Protein AF-0000000082825275 (afdb_homodimer)

Solvent-accessible surface area (backbone atoms only — not comparable to full-atom values): 12510 Å² total; per-residue (Å²): 136,72,47,43,43,53,40,44,79,82,44,32,29,31,47,52,83,59,33,26,32,51,23,33,21,67,32,70,39,69,42,42,32,84,85,67,48,76,40,80,40,50,53,70,39,35,36,34,30,33,81,86,64,33,34,45,80,49,56,78,87,56,52,80,50,41,32,36,38,42,81,48,66,53,68,52,54,55,51,29,48,47,51,36,48,50,49,40,49,48,48,48,46,49,47,49,49,49,47,49,46,47,49,48,47,51,50,50,51,51,48,46,55,56,57,51,56,69,75,99,137,71,47,42,45,54,41,43,79,83,46,32,29,30,47,52,84,60,34,27,30,50,24,32,20,67,31,71,40,69,42,43,31,84,86,67,47,77,40,82,39,50,52,69,39,33,38,34,30,32,81,85,63,32,33,46,80,50,58,76,88,57,52,79,47,42,32,36,38,44,81,48,68,54,67,51,54,54,52,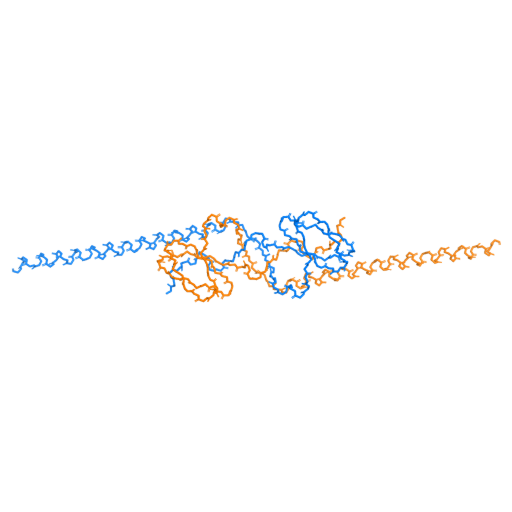29,48,49,51,34,50,50,49,40,50,48,47,49,46,49,49,48,49,48,47,48,45,47,50,46,47,49,51,50,52,49,48,47,54,56,56,51,56,69,72,100

Radius of gyration: 31.64 Å; Cα contacts (8 Å, |Δi|>4): 379; chains: 2; bounding box: 27×133×62 Å

InterPro domains:
  IPR013321 Arc-type ribbon-helix-helix [G3DSA:1.10.1220.10] (51-117)

Organism: NCBI:txid227866

Secondary structure (DSSP, 8-state):
--SEEESSTT-EEEEGGG-EEEEEESSSEEEE-TTS-EEEE-TT-EEEEETTS-EEEE-GGGGGGEEEEEE--THHHHHHHHHHHHHHHHHHHHHHHHHHHHHHHHHHHHHHHHHHHH--/--SEEESSTT-EEEEGGG-EEEEEESSSEEEE-TTS-EEEE-TT-EEEEETTS-EEEE-GGGGGGEEEEEE--THHHHHHHHHHHHHHHHHHHHHHHHHHHHHHHHHHHHHHHHHHHH--

Sequence (240 aa):
MGAAKRIDPTQSYVKKKNIISFAIATENTHIHLADGQSFPVLEGEIIATDQQGNQFVELEKNLDDYVPVVEKKKSFLYESMAQGYMEMGDINREISEAFNHAENEAESATKRLITGAYNDMGAAKRIDPTQSYVKKKNIISFAIATENTHIHLADGQSFPVLEGEIIATDQQGNQFVELEKNLDDYVPVVEKKKSFLYESMAQGYMEMGDINREISEAFNHAENEAESATKRLITGAYND

Foldseek 3Di:
DDPADQLDPPDDDDDLQPDKDKDFAQAWDWFAAPVRDIDIDHGGWMWIAGPVGHIDTDDPVCCVVDDDDDDDDPVSVVNSVVVRVVVVVVVVVVVVVVVVVVVVVVVVVVVCVVVVVVVD/DDPADQLDPPDDDDDLQPDKDKDFAQAWDWFAAPVRDIDIDGGGWMWIAGPVGHIDTDDPVCCVVDDDDDDDDPVSVVNSVVVRVVVVVVVVVVVVVVVVVVVVVVVVVVVCVVVVVVVD

Structure (mmCIF, N/CA/C/O backbone):
data_AF-0000000082825275-model_v1
#
loop_
_entity.id
_entity.type
_entity.pdbx_description
1 polymer 'Uncharacterized protein'
#
loop_
_atom_site.group_PDB
_atom_site.id
_atom_site.type_symbol
_atom_site.label_atom_id
_atom_site.label_alt_id
_atom_site.label_comp_id
_atom_site.label_asym_id
_atom_site.label_entity_id
_atom_site.label_seq_id
_atom_site.pdbx_PDB_ins_code
_atom_site.Cartn_x
_atom_site.Cartn_y
_atom_site.Cartn_z
_atom_site.occupancy
_atom_site.B_iso_or_equiv
_atom_site.auth_seq_id
_atom_site.auth_comp_id
_atom_site.auth_asym_id
_atom_site.auth_atom_id
_atom_site.pdbx_PDB_model_num
ATOM 1 N N . MET A 1 1 ? -10.07 -27.562 -4.793 1 34.03 1 MET A N 1
ATOM 2 C CA . MET A 1 1 ? -9.336 -26.562 -4.012 1 34.03 1 MET A CA 1
ATOM 3 C C . MET A 1 1 ? -8.062 -26.141 -4.734 1 34.03 1 MET A C 1
ATOM 5 O O . MET A 1 1 ? -7.34 -26.984 -5.281 1 34.03 1 MET A O 1
ATOM 9 N N . GLY A 1 2 ? -7.922 -24.75 -5.191 1 47.62 2 GLY A N 1
ATOM 10 C CA . GLY A 1 2 ? -7.465 -24.156 -6.438 1 47.62 2 GLY A CA 1
ATOM 11 C C . GLY A 1 2 ? -5.973 -24.328 -6.664 1 47.62 2 GLY A C 1
ATOM 12 O O . GLY A 1 2 ? -5.242 -24.719 -5.758 1 47.62 2 GLY A O 1
ATOM 13 N N . ALA A 1 3 ? -5.633 -24.328 -8.102 1 62.59 3 ALA A N 1
ATOM 14 C CA . ALA A 1 3 ? -4.449 -24.406 -8.945 1 62.59 3 ALA A CA 1
ATOM 15 C C . ALA A 1 3 ? -3.375 -23.438 -8.484 1 62.59 3 ALA A C 1
ATOM 17 O O . ALA A 1 3 ? -2.393 -23.203 -9.195 1 62.59 3 ALA A O 1
ATOM 18 N N . ALA A 1 4 ? -3.76 -22.781 -7.43 1 57.41 4 ALA A N 1
ATOM 19 C CA . ALA A 1 4 ? -2.705 -21.906 -6.934 1 57.41 4 ALA A CA 1
ATOM 20 C C . ALA A 1 4 ? -2.461 -22.125 -5.441 1 57.41 4 ALA A C 1
ATOM 22 O O . ALA A 1 4 ? -3.389 -22.453 -4.699 1 57.41 4 ALA A O 1
ATOM 23 N N . LYS A 1 5 ? -1.268 -22.5 -5.07 1 62.19 5 LYS A N 1
ATOM 24 C CA . LYS A 1 5 ? -0.916 -22.641 -3.66 1 62.19 5 LYS A CA 1
ATOM 25 C C . LYS A 1 5 ? -0.496 -21.312 -3.057 1 62.19 5 LYS A C 1
ATOM 27 O O . LYS A 1 5 ? 0.43 -20.656 -3.551 1 62.19 5 LYS A O 1
ATOM 32 N N . ARG A 1 6 ? -1.394 -20.875 -2.088 1 61.53 6 ARG A N 1
ATOM 33 C CA . ARG A 1 6 ? -1.069 -19.625 -1.398 1 61.53 6 ARG A CA 1
ATOM 34 C C . ARG A 1 6 ? 0.209 -19.781 -0.58 1 61.53 6 ARG A C 1
ATOM 36 O O . ARG A 1 6 ? 0.439 -20.812 0.043 1 61.53 6 ARG A O 1
ATOM 43 N N . ILE A 1 7 ? 1.271 -19 -0.751 1 59.59 7 ILE A N 1
ATOM 44 C CA . ILE A 1 7 ? 2.488 -19 0.053 1 59.59 7 ILE A CA 1
ATOM 45 C C . ILE A 1 7 ? 2.133 -18.781 1.524 1 59.59 7 ILE A C 1
ATOM 47 O O . ILE A 1 7 ? 2.527 -19.578 2.381 1 59.59 7 ILE A O 1
ATOM 51 N N . ASP A 1 8 ? 1.509 -17.812 1.914 1 62.72 8 ASP A N 1
ATOM 52 C CA . ASP A 1 8 ? 0.848 -17.422 3.158 1 62.72 8 ASP A CA 1
ATOM 53 C C . ASP A 1 8 ? -0.416 -16.609 2.881 1 62.72 8 ASP A C 1
ATOM 55 O O . ASP A 1 8 ? -0.341 -15.414 2.58 1 62.72 8 ASP A O 1
ATOM 59 N N . PRO A 1 9 ? -1.498 -17.391 2.787 1 63.22 9 PRO A N 1
ATOM 60 C CA . PRO A 1 9 ? -2.736 -16.734 2.365 1 63.22 9 PRO A CA 1
ATOM 61 C C . PRO A 1 9 ? -3.098 -15.547 3.248 1 63.22 9 PRO A C 1
ATOM 63 O O . PRO A 1 9 ? -3.912 -14.703 2.855 1 63.22 9 PRO A O 1
ATOM 66 N N . THR A 1 10 ? -2.49 -15.492 4.383 1 74.62 10 THR A N 1
ATOM 67 C CA . THR A 1 10 ? -2.898 -14.453 5.316 1 74.62 10 THR A CA 1
ATOM 68 C C . THR A 1 10 ? -1.929 -13.273 5.266 1 74.62 10 THR A C 1
ATOM 70 O O . THR A 1 10 ? -2.182 -12.227 5.871 1 74.62 10 THR A O 1
ATOM 73 N N . GLN A 1 11 ? -0.874 -13.57 4.504 1 86.81 11 GLN A N 1
ATOM 74 C CA . GLN A 1 11 ? 0.116 -12.5 4.484 1 86.81 11 GLN A CA 1
ATOM 75 C C . GLN A 1 11 ? -0.199 -11.484 3.393 1 86.81 11 GLN A C 1
ATOM 77 O O . GLN A 1 11 ? -0.37 -11.844 2.229 1 86.81 11 GLN A O 1
ATOM 82 N N . SER A 1 12 ? -0.298 -10.25 3.816 1 92.06 12 SER A N 1
ATOM 83 C CA . SER A 1 12 ? -0.523 -9.148 2.883 1 92.06 12 SER A CA 1
ATOM 84 C C . SER A 1 12 ? 0.789 -8.469 2.498 1 92.06 12 SER A C 1
ATOM 86 O O . SER A 1 12 ? 1.739 -8.453 3.283 1 92.06 12 SER A O 1
ATOM 88 N N . TYR A 1 13 ? 0.785 -7.926 1.277 1 92.62 13 TYR A N 1
ATOM 89 C CA . TYR A 1 13 ? 1.949 -7.223 0.751 1 92.62 13 TYR A CA 1
ATOM 90 C C . TYR A 1 13 ? 1.547 -5.891 0.131 1 92.62 13 TYR A C 1
ATOM 92 O O . TYR A 1 13 ? 0.405 -5.723 -0.304 1 92.62 13 TYR A O 1
ATOM 100 N N . VAL A 1 14 ? 2.482 -4.996 0.172 1 95.69 14 VAL A N 1
ATOM 101 C CA . VAL A 1 14 ? 2.303 -3.703 -0.479 1 95.69 14 VAL A CA 1
ATOM 102 C C . VAL A 1 14 ? 3.615 -3.264 -1.126 1 95.69 14 VAL A C 1
ATOM 104 O O . VAL A 1 14 ? 4.695 -3.607 -0.645 1 95.69 14 VAL A O 1
ATOM 107 N N . LYS A 1 15 ? 3.521 -2.605 -2.27 1 94.94 15 LYS A N 1
ATOM 108 C CA . LYS A 1 15 ? 4.723 -1.974 -2.805 1 94.94 15 LYS A CA 1
ATOM 109 C C . LYS A 1 15 ? 5.246 -0.897 -1.859 1 94.94 15 LYS A C 1
ATOM 111 O O . LYS A 1 15 ? 4.477 -0.069 -1.367 1 94.94 15 LYS A O 1
ATOM 116 N N . LYS A 1 16 ? 6.465 -0.888 -1.696 1 94.38 16 LYS A N 1
ATOM 117 C CA . LYS A 1 16 ? 7.113 0.046 -0.779 1 94.38 16 LYS A CA 1
ATOM 118 C C . LYS A 1 16 ? 6.75 1.489 -1.118 1 94.38 16 LYS A C 1
ATOM 120 O O . LYS A 1 16 ? 6.531 2.307 -0.221 1 94.38 16 LYS A O 1
ATOM 125 N N . LYS A 1 17 ? 6.672 1.78 -2.359 1 95.25 17 LYS A N 1
ATOM 126 C CA . LYS A 1 17 ? 6.445 3.15 -2.805 1 95.25 17 LYS A CA 1
ATOM 127 C C . LYS A 1 17 ? 5.059 3.641 -2.396 1 95.25 17 LYS A C 1
ATOM 129 O O . LYS A 1 17 ? 4.785 4.844 -2.422 1 95.25 17 LYS A O 1
ATOM 134 N N . ASN A 1 18 ? 4.152 2.715 -2.021 1 96.5 18 ASN A N 1
ATOM 135 C CA . ASN A 1 18 ? 2.779 3.074 -1.681 1 96.5 18 ASN A CA 1
ATOM 136 C C . ASN A 1 18 ? 2.619 3.32 -0.183 1 96.5 18 ASN A C 1
ATOM 138 O O . ASN A 1 18 ? 1.541 3.701 0.276 1 96.5 18 ASN A O 1
ATOM 142 N N . ILE A 1 19 ? 3.613 3.117 0.562 1 95.81 19 ILE A N 1
ATOM 143 C CA . ILE A 1 19 ? 3.561 3.293 2.01 1 95.81 19 ILE A CA 1
ATOM 144 C C . ILE A 1 19 ? 3.809 4.758 2.359 1 95.81 19 ILE A C 1
ATOM 146 O O . ILE A 1 19 ? 4.758 5.371 1.865 1 95.81 19 ILE A O 1
ATOM 150 N N . ILE A 1 20 ? 2.918 5.219 3.197 1 93.12 20 ILE A N 1
ATOM 151 C CA . ILE A 1 20 ? 3.049 6.625 3.557 1 93.12 20 ILE A CA 1
ATOM 152 C C . ILE A 1 20 ? 2.822 6.797 5.059 1 93.12 20 ILE A C 1
ATOM 154 O O . ILE A 1 20 ? 2.387 5.867 5.738 1 93.12 20 ILE A O 1
ATOM 158 N N . SER A 1 21 ? 3.217 7.93 5.594 1 91.81 21 SER A N 1
ATOM 159 C CA . SER A 1 21 ? 2.859 8.391 6.93 1 91.81 21 SER A CA 1
ATOM 160 C C . SER A 1 21 ? 2.094 9.711 6.871 1 91.81 21 SER A C 1
ATOM 162 O O . SER A 1 21 ? 2.135 10.414 5.859 1 91.81 21 SER A O 1
ATOM 164 N N . PHE A 1 22 ? 1.387 9.984 7.945 1 89.31 22 PHE A N 1
ATOM 165 C CA . PHE A 1 22 ? 0.604 11.211 7.98 1 89.31 22 PHE A CA 1
ATOM 166 C C . PHE A 1 22 ? 1.096 12.141 9.086 1 89.31 22 PHE A C 1
ATOM 168 O O . PHE A 1 22 ? 1.53 11.672 10.141 1 89.31 22 PHE A O 1
ATOM 175 N N . ALA A 1 23 ? 1.007 13.398 8.82 1 86.94 23 ALA A N 1
ATOM 176 C CA . ALA A 1 23 ? 1.198 14.469 9.797 1 86.94 23 ALA A CA 1
ATOM 177 C C . ALA A 1 23 ? 0.191 15.594 9.586 1 86.94 23 ALA A C 1
ATOM 179 O O . ALA A 1 23 ? -0.393 15.719 8.508 1 86.94 23 ALA A O 1
ATOM 180 N N . ILE A 1 24 ? 0.008 16.344 10.625 1 85.38 24 ILE A N 1
ATOM 181 C CA . ILE A 1 24 ? -0.84 17.516 10.523 1 85.38 24 ILE A CA 1
ATOM 182 C C . ILE A 1 24 ? 0.011 18.781 10.664 1 85.38 24 ILE A C 1
ATOM 184 O O . ILE A 1 24 ? 0.804 18.906 11.602 1 85.38 24 ILE A O 1
ATOM 188 N N . ALA A 1 25 ? -0.174 19.672 9.703 1 85.31 25 ALA A N 1
ATOM 189 C CA . ALA A 1 25 ? 0.554 20.922 9.805 1 85.31 25 ALA A CA 1
ATOM 190 C C . ALA A 1 25 ? 0.091 21.734 11.008 1 85.31 25 ALA A C 1
ATOM 192 O O . ALA A 1 25 ? -1.096 22.047 11.141 1 85.31 25 ALA A O 1
ATOM 193 N N . THR A 1 26 ? 0.981 22.109 11.891 1 83.69 26 THR A N 1
ATOM 194 C CA . THR A 1 26 ? 0.624 22.844 13.094 1 83.69 26 THR A CA 1
ATOM 195 C C . THR A 1 26 ? 0.733 24.344 12.859 1 83.69 26 THR A C 1
ATOM 197 O O . THR A 1 26 ? 0.294 25.141 13.695 1 83.69 26 THR A O 1
ATOM 200 N N . GLU A 1 27 ? 1.396 24.781 11.891 1 82.62 27 GLU A N 1
ATOM 201 C CA . GLU A 1 27 ? 1.492 26.156 11.398 1 82.62 27 GLU A CA 1
ATOM 202 C C . GLU A 1 27 ? 1.603 26.188 9.883 1 82.62 27 GLU A C 1
ATOM 204 O O . GLU A 1 27 ? 1.794 25.156 9.242 1 82.62 27 GLU A O 1
ATOM 209 N N . ASN A 1 28 ? 1.279 27.391 9.383 1 86 28 ASN A N 1
ATOM 210 C CA . ASN A 1 28 ? 1.549 27.531 7.957 1 86 28 ASN A CA 1
ATOM 211 C C . ASN A 1 28 ? 2.984 27.141 7.617 1 86 28 ASN A C 1
ATOM 213 O O . ASN A 1 28 ? 3.926 27.578 8.281 1 86 28 ASN A O 1
ATOM 217 N N . THR A 1 29 ? 3.145 26.297 6.676 1 87.69 29 THR A N 1
ATOM 218 C CA . THR A 1 29 ? 4.465 25.766 6.336 1 87.69 29 THR A CA 1
ATOM 219 C C . THR A 1 29 ? 4.555 25.453 4.848 1 87.69 29 THR A C 1
ATOM 221 O O . THR A 1 29 ? 3.787 25.984 4.043 1 87.69 29 THR A O 1
ATOM 224 N N . HIS A 1 30 ? 5.621 24.734 4.457 1 90.81 30 HIS A N 1
ATOM 225 C CA . HIS A 1 30 ? 5.805 24.266 3.09 1 90.81 30 HIS A CA 1
ATOM 226 C C . HIS A 1 30 ? 6.148 22.781 3.057 1 90.81 30 HIS A C 1
ATOM 228 O O . HIS A 1 30 ? 6.715 22.25 4.016 1 90.81 30 HIS A O 1
ATOM 234 N N . ILE A 1 31 ? 5.719 22.172 2.021 1 88.75 31 ILE A N 1
ATOM 235 C CA . ILE A 1 31 ? 6.098 20.766 1.845 1 88.75 31 ILE A CA 1
ATOM 236 C C . ILE A 1 31 ? 6.934 20.625 0.576 1 88.75 31 ILE A C 1
ATOM 238 O O . ILE A 1 31 ? 6.93 21.5 -0.287 1 88.75 31 ILE A O 1
ATOM 242 N N . HIS A 1 32 ? 7.672 19.484 0.58 1 90.38 32 HIS A N 1
ATOM 243 C CA . HIS A 1 32 ? 8.492 19.156 -0.582 1 90.38 32 HIS A CA 1
ATOM 244 C C . HIS A 1 32 ? 7.824 18.109 -1.457 1 90.38 32 HIS A C 1
ATOM 246 O O . HIS A 1 32 ? 7.605 16.969 -1.017 1 90.38 32 HIS A O 1
ATOM 252 N N . LEU A 1 33 ? 7.656 18.5 -2.73 1 90.31 33 LEU A N 1
ATOM 253 C CA . LEU A 1 33 ? 7.012 17.609 -3.686 1 90.31 33 LEU A CA 1
ATOM 254 C C . LEU A 1 33 ? 8.039 16.703 -4.352 1 90.31 33 LEU A C 1
ATOM 256 O O . LEU A 1 33 ? 9.242 16.891 -4.184 1 90.31 33 LEU A O 1
ATOM 260 N N . ALA A 1 34 ? 7.562 15.695 -4.996 1 88.25 34 ALA A N 1
ATOM 261 C CA . ALA A 1 34 ? 8.445 14.719 -5.637 1 88.25 34 ALA A CA 1
ATOM 262 C C . ALA A 1 34 ? 9.328 15.383 -6.684 1 88.25 34 ALA A C 1
ATOM 264 O O . ALA A 1 34 ? 10.445 14.93 -6.941 1 88.25 34 ALA A O 1
ATOM 265 N N . ASP A 1 35 ? 8.836 16.438 -7.254 1 87.88 35 ASP A N 1
ATOM 266 C CA . ASP A 1 35 ? 9.609 17.109 -8.289 1 87.88 35 ASP A CA 1
ATOM 267 C C . ASP A 1 35 ? 10.57 18.141 -7.688 1 87.88 35 ASP A C 1
ATOM 269 O O . ASP A 1 35 ? 11.281 18.828 -8.414 1 87.88 35 ASP A O 1
ATOM 273 N N . GLY A 1 36 ? 10.648 18.25 -6.43 1 87.56 36 GLY A N 1
ATOM 274 C CA . GLY A 1 36 ? 11.578 19.141 -5.742 1 87.56 36 GLY A CA 1
ATOM 275 C C . GLY A 1 36 ? 10.984 20.516 -5.441 1 87.56 36 GLY A C 1
ATOM 276 O O . GLY A 1 36 ? 11.609 21.328 -4.77 1 87.56 36 GLY A O 1
ATOM 277 N N . GLN A 1 37 ? 9.836 20.734 -5.973 1 90.69 37 GLN A N 1
ATOM 278 C CA . GLN A 1 37 ? 9.195 22.031 -5.73 1 90.69 37 GLN A C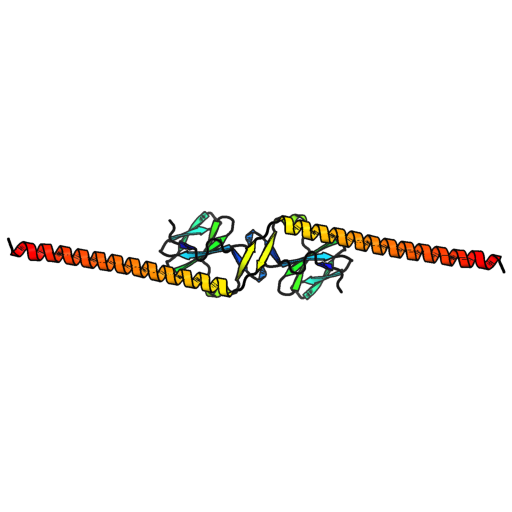A 1
ATOM 279 C C . GLN A 1 37 ? 8.617 22.094 -4.32 1 90.69 37 GLN A C 1
ATOM 281 O O . GLN A 1 37 ? 8.297 21.078 -3.725 1 90.69 37 GLN A O 1
ATOM 286 N N . SER A 1 38 ? 8.672 23.328 -3.83 1 91.75 38 SER A N 1
ATOM 287 C CA . SER A 1 38 ? 8.047 23.594 -2.535 1 91.75 38 SER A CA 1
ATOM 288 C C . SER A 1 38 ? 6.625 24.109 -2.699 1 91.75 38 SER A C 1
ATOM 290 O O . SER A 1 38 ? 6.34 24.859 -3.637 1 91.75 38 SER A O 1
ATOM 292 N N . PHE A 1 39 ? 5.777 23.672 -1.81 1 92.44 39 PHE A N 1
ATOM 293 C CA . PHE A 1 39 ? 4.367 24.031 -1.854 1 92.44 39 PHE A CA 1
ATOM 294 C C . PHE A 1 39 ? 3.879 24.469 -0.478 1 92.44 39 PHE A C 1
ATOM 296 O O . PHE A 1 39 ? 4.164 23.812 0.524 1 92.44 39 PHE A O 1
ATOM 303 N N . PRO A 1 40 ? 3.17 25.562 -0.464 1 90.94 40 PRO A N 1
ATOM 304 C CA . PRO A 1 40 ? 2.654 26.016 0.834 1 90.94 40 PRO A CA 1
ATOM 305 C C . PRO A 1 40 ? 1.557 25.094 1.376 1 90.94 40 PRO A C 1
ATOM 307 O O . PRO A 1 40 ? 0.732 24.594 0.608 1 90.94 40 PRO A O 1
ATOM 310 N N . VAL A 1 41 ? 1.565 24.844 2.643 1 88.88 41 VAL A N 1
ATOM 311 C CA . VAL A 1 41 ? 0.566 24.078 3.381 1 88.88 41 VAL A CA 1
ATOM 312 C C . VAL A 1 41 ? 0.061 24.891 4.566 1 88.88 41 VAL A C 1
ATOM 314 O O . VAL A 1 41 ? 0.853 25.5 5.297 1 88.88 41 VAL A O 1
ATOM 317 N N . LEU A 1 42 ? -1.18 24.938 4.746 1 87.56 42 LEU A N 1
ATOM 318 C CA . LEU A 1 42 ? -1.78 25.719 5.824 1 87.56 42 LEU A CA 1
ATOM 319 C C . LEU A 1 42 ? -1.904 24.891 7.094 1 87.56 42 LEU A C 1
ATOM 321 O O . LEU A 1 42 ? -1.969 23.656 7.031 1 87.56 42 LEU A O 1
ATOM 325 N N . GLU A 1 43 ? -1.871 25.609 8.156 1 84.75 43 GLU A N 1
ATOM 326 C CA . GLU A 1 43 ? -2.145 24.953 9.438 1 84.75 43 GLU A CA 1
ATOM 327 C C . GLU A 1 43 ? -3.4 24.094 9.359 1 84.75 43 GLU A C 1
ATOM 329 O O . GLU A 1 43 ? -4.418 24.516 8.805 1 84.75 43 GLU A O 1
ATOM 334 N N . GLY A 1 44 ? -3.283 22.812 9.867 1 82.38 44 GLY A N 1
ATOM 335 C CA . GLY A 1 44 ? -4.422 21.922 9.906 1 82.38 44 GLY A CA 1
ATOM 336 C C . GLY A 1 44 ? -4.473 20.969 8.727 1 82.38 44 GLY A C 1
ATOM 337 O O . GLY A 1 44 ? -5.199 19.969 8.758 1 82.38 44 GLY A O 1
ATOM 338 N N . GLU A 1 45 ? -3.711 21.281 7.719 1 86.44 45 GLU A N 1
ATOM 339 C CA . GLU A 1 45 ? -3.709 20.406 6.555 1 86.44 45 GLU A CA 1
ATOM 340 C C . GLU A 1 45 ? -2.963 19.109 6.852 1 86.44 45 GLU A C 1
ATOM 342 O O . GLU A 1 45 ? -2.031 19.094 7.656 1 86.44 45 GLU A O 1
ATOM 347 N N . ILE A 1 46 ? -3.426 18.094 6.219 1 86.75 46 ILE A N 1
ATOM 348 C CA . ILE A 1 46 ? -2.828 16.766 6.41 1 86.75 46 ILE A CA 1
ATOM 349 C C . ILE A 1 46 ? -1.711 16.562 5.395 1 86.75 46 ILE A C 1
ATOM 351 O O . ILE A 1 46 ? -1.931 16.688 4.188 1 86.75 46 ILE A O 1
ATOM 355 N N . ILE A 1 47 ? -0.61 16.203 5.902 1 90 47 ILE A N 1
ATOM 356 C CA . ILE A 1 47 ? 0.565 15.992 5.066 1 90 47 ILE A CA 1
ATOM 357 C C . ILE A 1 47 ? 0.896 14.5 5.027 1 90 47 ILE A C 1
ATOM 359 O O . ILE A 1 47 ? 1.093 13.875 6.07 1 90 47 ILE A O 1
ATOM 363 N N . ALA A 1 48 ? 0.907 13.953 3.805 1 91.38 48 ALA A N 1
ATOM 364 C CA . ALA A 1 48 ? 1.369 12.578 3.582 1 91.38 48 ALA A CA 1
ATOM 365 C C . ALA A 1 48 ? 2.818 12.562 3.105 1 91.38 48 ALA A C 1
ATOM 367 O O . ALA A 1 48 ? 3.211 13.375 2.264 1 91.38 48 ALA A O 1
ATOM 368 N N . THR A 1 49 ? 3.584 11.695 3.65 1 92.31 49 THR A N 1
ATOM 369 C CA . THR A 1 49 ? 4.988 11.562 3.279 1 92.31 49 THR A CA 1
ATOM 370 C C . THR A 1 49 ? 5.301 10.125 2.857 1 92.31 49 THR A C 1
ATOM 372 O O . THR A 1 49 ? 5.004 9.18 3.59 1 92.31 49 THR A O 1
ATOM 375 N N . ASP A 1 50 ? 5.863 9.992 1.715 1 91.94 50 ASP A N 1
ATOM 376 C CA . ASP A 1 50 ? 6.234 8.648 1.285 1 91.94 50 ASP A CA 1
ATOM 377 C C . ASP A 1 50 ? 7.621 8.273 1.803 1 91.94 50 ASP A C 1
ATOM 379 O O . ASP A 1 50 ? 8.25 9.039 2.535 1 91.94 50 ASP A O 1
ATOM 383 N N . GLN A 1 51 ? 8.039 7.094 1.509 1 90.62 51 GLN A N 1
ATOM 384 C CA . GLN A 1 51 ? 9.266 6.566 2.092 1 90.62 51 GLN A CA 1
ATOM 385 C C . GLN A 1 51 ? 10.5 7.27 1.524 1 90.62 51 GLN A C 1
ATOM 387 O O . GLN A 1 51 ? 11.594 7.16 2.078 1 90.62 51 GLN A O 1
ATOM 392 N N . GLN A 1 52 ? 10.32 7.992 0.45 1 90.75 52 GLN A N 1
ATOM 393 C CA . GLN A 1 52 ? 11.422 8.75 -0.132 1 90.75 52 GLN A CA 1
ATOM 394 C C . GLN A 1 52 ? 11.477 10.164 0.427 1 90.75 52 GLN A C 1
ATOM 396 O O . GLN A 1 52 ? 12.367 10.945 0.083 1 90.75 52 GLN A O 1
ATOM 401 N N . GLY A 1 53 ? 10.469 10.547 1.216 1 90.81 53 GLY A N 1
ATOM 402 C CA . GLY A 1 53 ? 10.43 11.859 1.834 1 90.81 53 GLY A CA 1
ATOM 403 C C . GLY A 1 53 ? 9.602 12.867 1.055 1 90.81 53 GLY A C 1
ATOM 404 O O . GLY A 1 53 ? 9.5 14.031 1.446 1 90.81 53 GLY A O 1
ATOM 405 N N . ASN A 1 54 ? 9.117 12.375 -0.108 1 92 54 ASN A N 1
ATOM 406 C CA . ASN A 1 54 ? 8.219 13.258 -0.846 1 92 54 ASN A CA 1
ATOM 407 C C . ASN A 1 54 ? 6.887 13.438 -0.119 1 92 54 ASN A C 1
ATOM 409 O O . ASN A 1 54 ? 6.379 12.492 0.492 1 92 54 ASN A O 1
ATOM 413 N N . GLN A 1 55 ? 6.398 14.656 -0.264 1 92.88 55 GLN A N 1
ATOM 414 C CA . GLN A 1 55 ? 5.203 14.961 0.511 1 92.88 55 GLN A CA 1
ATOM 415 C C . GLN A 1 55 ? 4.074 15.461 -0.39 1 92.88 55 GLN A C 1
ATOM 417 O O . GLN A 1 55 ? 4.328 15.961 -1.49 1 92.88 55 GLN A O 1
ATOM 422 N N . PHE A 1 56 ? 2.846 15.227 0.082 1 92.56 56 PHE A N 1
ATOM 423 C CA . PHE A 1 56 ? 1.66 15.789 -0.553 1 92.56 56 PHE A CA 1
ATOM 424 C C . PHE A 1 56 ? 0.548 16 0.467 1 92.56 56 PHE A C 1
ATOM 426 O O . PHE A 1 56 ? 0.59 15.445 1.564 1 92.56 56 PHE A O 1
ATOM 433 N N . VAL A 1 57 ? -0.298 16.906 0.106 1 93.31 57 VAL A N 1
ATOM 434 C CA . VAL A 1 57 ? -1.437 17.172 0.981 1 93.31 57 VAL A CA 1
ATOM 435 C C . VAL A 1 57 ? -2.541 16.156 0.708 1 93.31 57 VAL A C 1
ATOM 437 O O . VAL A 1 57 ? -2.842 15.844 -0.449 1 93.31 57 VAL A O 1
ATOM 440 N N . GLU A 1 58 ? -3.002 15.586 1.735 1 90 58 GLU A N 1
ATOM 441 C CA . GLU A 1 58 ? -4.125 14.656 1.646 1 90 58 GLU A CA 1
ATOM 442 C C . GLU A 1 58 ? -5.387 15.266 2.254 1 90 58 GLU A C 1
ATOM 444 O O . GLU A 1 58 ? -5.32 15.992 3.244 1 90 58 GLU A O 1
ATOM 449 N N . LEU A 1 59 ? -6.496 14.922 1.614 1 90.31 59 LEU 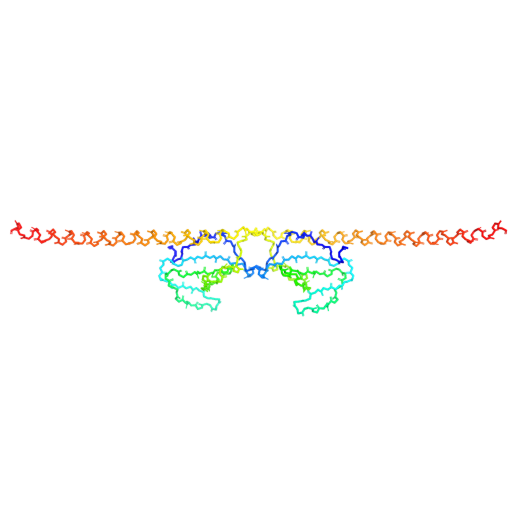A N 1
ATOM 450 C CA . LEU A 1 59 ? -7.773 15.422 2.107 1 90.31 59 LEU A CA 1
ATOM 451 C C . LEU A 1 59 ? -8.375 14.477 3.137 1 90.31 59 LEU A C 1
ATOM 453 O O . LEU A 1 59 ? -8.234 13.258 3.016 1 90.31 59 LEU A O 1
ATOM 457 N N . GLU A 1 60 ? -8.977 15.031 4.094 1 83.69 60 GLU A N 1
ATOM 458 C CA . GLU A 1 60 ? -9.602 14.25 5.16 1 83.69 60 GLU A CA 1
ATOM 459 C C . GLU A 1 60 ? -10.57 13.211 4.59 1 83.69 60 GLU A C 1
ATOM 461 O O . GLU A 1 60 ? -10.625 12.078 5.07 1 83.69 60 GLU A O 1
ATOM 466 N N . LYS A 1 61 ? -11.312 13.516 3.564 1 85.25 61 LYS A N 1
ATOM 467 C CA . LYS A 1 61 ? -12.336 12.641 2.996 1 85.25 61 LYS A CA 1
ATOM 468 C C . LYS A 1 61 ? -11.703 11.391 2.385 1 85.25 61 LYS A C 1
ATOM 470 O O . LYS A 1 61 ? -12.375 10.367 2.219 1 85.25 61 LYS A O 1
ATOM 475 N N . ASN A 1 62 ? -10.398 11.414 2.033 1 88.75 62 ASN A N 1
ATOM 476 C CA . ASN A 1 62 ? -9.711 10.289 1.403 1 88.75 62 ASN A CA 1
ATOM 477 C C . ASN A 1 62 ? -9.094 9.359 2.441 1 88.75 62 ASN A C 1
ATOM 479 O O . ASN A 1 62 ? -8.609 8.273 2.102 1 88.75 62 ASN A O 1
ATOM 483 N N . LEU A 1 63 ? -9.086 9.734 3.689 1 88.31 63 LEU A N 1
ATOM 484 C CA . LEU A 1 63 ? -8.352 9 4.723 1 88.31 63 LEU A CA 1
ATOM 485 C C . LEU A 1 63 ? -8.969 7.629 4.953 1 88.31 63 LEU A C 1
ATOM 487 O O . LEU A 1 63 ? -8.281 6.691 5.355 1 88.31 63 LEU A O 1
ATOM 491 N N . ASP A 1 64 ? -10.266 7.516 4.613 1 87.31 64 ASP A N 1
ATOM 492 C CA . ASP A 1 64 ? -10.938 6.23 4.785 1 87.31 64 ASP A CA 1
ATOM 493 C C . ASP A 1 64 ? -10.375 5.188 3.82 1 87.31 64 ASP A C 1
ATOM 495 O O . ASP A 1 64 ? -10.609 3.988 3.994 1 87.31 64 ASP A O 1
ATOM 499 N N . ASP A 1 65 ? -9.695 5.645 2.832 1 92.38 65 ASP A N 1
ATOM 500 C CA . ASP A 1 65 ? -9.117 4.727 1.859 1 92.38 65 ASP A CA 1
ATOM 501 C C . ASP A 1 65 ? -7.844 4.078 2.408 1 92.38 65 ASP A C 1
ATOM 503 O O . ASP A 1 65 ? -7.344 3.105 1.84 1 92.38 65 ASP A O 1
ATOM 507 N N . TYR A 1 66 ? -7.375 4.59 3.51 1 92.94 66 TYR A N 1
ATOM 508 C CA . TYR A 1 66 ? -6.094 4.125 4.031 1 92.94 66 TYR A CA 1
ATOM 509 C C . TYR A 1 66 ? -6.297 3.199 5.227 1 92.94 66 TYR A C 1
ATOM 511 O O . TYR A 1 66 ? -7.281 3.32 5.953 1 92.94 66 TYR A O 1
ATOM 519 N N . VAL A 1 67 ? -5.312 2.338 5.43 1 91.62 67 VAL A N 1
ATOM 520 C CA . VAL A 1 67 ? -5.254 1.46 6.598 1 91.62 67 VAL A CA 1
ATOM 521 C C . VAL A 1 67 ? -3.857 1.515 7.215 1 91.62 67 VAL A C 1
ATOM 523 O O . VAL A 1 67 ? -2.855 1.547 6.496 1 91.62 67 VAL A O 1
ATOM 526 N N . PRO A 1 68 ? -3.848 1.656 8.523 1 92.19 68 PRO A N 1
ATOM 527 C CA . PRO A 1 68 ? -2.537 1.543 9.164 1 92.19 68 PRO A CA 1
ATOM 528 C C . PRO A 1 68 ? -1.914 0.159 9 1 92.19 68 PRO A C 1
ATOM 530 O O . PRO A 1 68 ? -2.615 -0.852 9.094 1 92.19 68 PRO A O 1
ATOM 533 N N . VAL A 1 69 ? -0.625 0.189 8.766 1 93 69 VAL A N 1
ATOM 534 C CA . VAL A 1 69 ? 0.043 -1.094 8.57 1 93 69 VAL A CA 1
ATOM 535 C C . VAL A 1 69 ? 1.358 -1.114 9.344 1 93 69 VAL A C 1
ATOM 537 O O . VAL A 1 69 ? 1.883 -0.062 9.719 1 93 69 VAL A O 1
ATOM 540 N N . VAL A 1 70 ? 1.797 -2.328 9.609 1 92 70 VAL A N 1
ATOM 541 C CA . VAL A 1 70 ? 3.129 -2.574 10.156 1 92 70 VAL A CA 1
ATOM 542 C C . VAL A 1 70 ? 3.961 -3.365 9.148 1 92 70 VAL A C 1
ATOM 544 O O . VAL A 1 70 ? 3.51 -4.391 8.625 1 92 70 VAL A O 1
ATOM 547 N N . GLU A 1 71 ? 5.074 -2.826 8.875 1 90.56 71 GLU A N 1
ATOM 548 C CA . GLU A 1 71 ? 5.977 -3.502 7.949 1 90.56 71 GLU A CA 1
ATOM 549 C C . GLU A 1 71 ? 6.703 -4.656 8.633 1 90.56 71 GLU A C 1
ATOM 551 O O . GLU A 1 71 ? 7.125 -4.539 9.781 1 90.56 71 GLU A O 1
ATOM 556 N N . LYS A 1 72 ? 6.797 -5.773 7.922 1 87.19 72 LYS A N 1
ATOM 557 C CA . LYS A 1 72 ? 7.594 -6.914 8.367 1 87.19 72 LYS A CA 1
ATOM 558 C C . LYS A 1 72 ? 8.883 -7.031 7.555 1 87.19 72 LYS A C 1
ATOM 560 O O . LYS A 1 72 ? 9.031 -6.375 6.523 1 87.19 72 LYS A O 1
ATOM 565 N N . LYS A 1 73 ? 9.758 -7.879 8.102 1 82.81 73 LYS A N 1
ATOM 566 C CA . LYS A 1 73 ? 11.023 -8.086 7.406 1 82.81 73 LYS A CA 1
ATOM 567 C C . LYS A 1 73 ? 10.805 -8.789 6.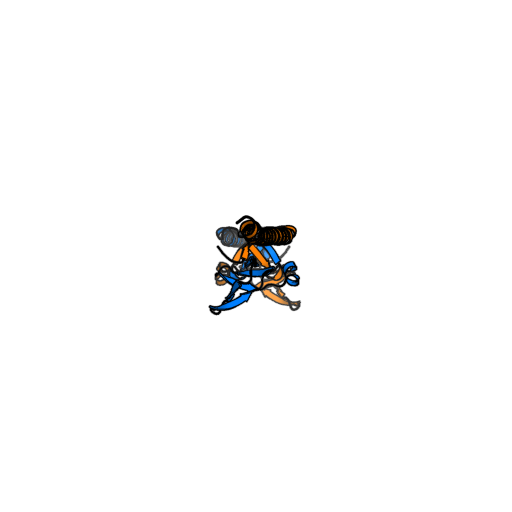066 1 82.81 73 LYS A C 1
ATOM 569 O O . LYS A 1 73 ? 9.961 -9.68 5.961 1 82.81 73 LYS A O 1
ATOM 574 N N . LYS A 1 74 ? 11.555 -8.367 5.039 1 74.56 74 LYS A N 1
ATOM 575 C CA . LYS A 1 74 ? 11.477 -8.867 3.668 1 74.56 74 LYS A CA 1
ATOM 576 C C . LYS A 1 74 ? 11.703 -10.375 3.619 1 74.56 74 LYS A C 1
ATOM 578 O O . LYS A 1 74 ? 11.141 -11.062 2.764 1 74.56 74 LYS A O 1
ATOM 583 N N . SER A 1 75 ? 12.57 -10.867 4.387 1 69.06 75 SER A N 1
ATOM 584 C CA . SER A 1 75 ? 12.883 -12.297 4.391 1 69.06 75 SER A CA 1
ATOM 585 C C . SER A 1 75 ? 11.609 -13.133 4.43 1 69.06 75 SER A C 1
ATOM 587 O O . SER A 1 75 ? 11.562 -14.234 3.869 1 69.06 75 SER A O 1
ATOM 589 N N . PHE A 1 76 ? 10.617 -12.453 4.734 1 69 76 PHE A N 1
ATOM 590 C CA . PHE A 1 76 ? 9.367 -13.188 4.879 1 69 76 PHE A CA 1
ATOM 591 C C . PHE A 1 76 ? 8.766 -13.508 3.516 1 69 76 PHE A C 1
ATOM 593 O O . PHE A 1 76 ? 8.234 -14.602 3.307 1 69 76 PHE A O 1
ATOM 600 N N . LEU A 1 77 ? 8.977 -12.57 2.551 1 74.38 77 LEU A N 1
ATOM 601 C CA . LEU A 1 77 ? 8.398 -12.773 1.226 1 74.38 77 LEU A CA 1
ATOM 602 C C . LEU A 1 77 ? 9.109 -13.914 0.494 1 74.38 77 LEU A C 1
ATOM 604 O O . LEU A 1 77 ? 8.453 -14.797 -0.068 1 74.38 77 LEU A O 1
ATOM 608 N N . TYR A 1 78 ? 10.32 -13.875 0.593 1 70.94 78 TYR A N 1
ATOM 609 C CA . TYR A 1 78 ? 11.102 -14.891 -0.106 1 70.94 78 TYR A CA 1
ATOM 610 C C . TYR A 1 78 ? 10.906 -16.266 0.535 1 70.94 78 TYR A C 1
ATOM 612 O O . TYR A 1 78 ? 10.812 -17.281 -0.165 1 70.94 78 TYR A O 1
ATOM 620 N N . GLU A 1 79 ? 10.961 -16.234 1.805 1 68.19 79 GLU A N 1
ATOM 621 C CA . GLU A 1 79 ? 10.727 -17.5 2.514 1 68.19 79 GLU A CA 1
ATOM 622 C C . GLU A 1 79 ? 9.352 -18.078 2.172 1 68.19 79 GLU A C 1
ATOM 624 O O . GLU A 1 79 ? 9.219 -19.281 1.973 1 68.19 79 GLU A O 1
ATOM 629 N N . SER A 1 80 ? 8.461 -17.172 2.062 1 68.19 80 SER A N 1
ATOM 630 C CA . SER A 1 80 ? 7.109 -17.609 1.728 1 68.19 80 SER A CA 1
ATOM 631 C C . SER A 1 80 ? 7.043 -18.156 0.309 1 68.19 80 SER A C 1
ATOM 633 O O . SER A 1 80 ? 6.395 -19.188 0.066 1 68.19 80 SER A O 1
ATOM 635 N N . MET A 1 81 ? 7.723 -17.516 -0.547 1 75.06 81 MET A N 1
ATOM 636 C CA . MET A 1 81 ? 7.742 -17.953 -1.937 1 75.06 81 MET A CA 1
ATOM 637 C C . MET A 1 81 ? 8.5 -19.266 -2.072 1 75.06 81 MET A C 1
ATOM 639 O O . MET A 1 81 ? 8.07 -20.172 -2.793 1 75.06 81 MET A O 1
ATOM 643 N N . ALA A 1 82 ? 9.625 -19.375 -1.349 1 68 82 ALA A N 1
ATOM 644 C CA . ALA A 1 82 ? 10.422 -20.609 -1.337 1 68 82 ALA A CA 1
ATOM 645 C C . ALA A 1 82 ? 9.602 -21.797 -0.834 1 68 82 ALA A C 1
ATOM 647 O O . ALA A 1 82 ? 9.664 -22.875 -1.403 1 68 82 ALA A O 1
ATOM 648 N N . GLN A 1 83 ? 8.93 -21.578 0.195 1 67.88 83 GLN A N 1
ATOM 649 C CA . GLN A 1 83 ? 8.07 -22.625 0.732 1 67.88 83 GLN A CA 1
ATOM 650 C C . GLN A 1 83 ? 7.02 -23.062 -0.292 1 67.88 83 GLN A C 1
ATOM 652 O O . GLN A 1 83 ? 6.711 -24.25 -0.41 1 67.88 83 GLN A O 1
ATOM 657 N N . GLY A 1 84 ? 6.555 -22.016 -0.989 1 65.94 84 GLY A N 1
ATOM 658 C CA . GLY A 1 84 ? 5.625 -22.344 -2.059 1 65.94 84 GLY A CA 1
ATOM 659 C C . GLY A 1 84 ? 6.238 -23.188 -3.148 1 65.94 84 GLY A C 1
ATOM 660 O O . GLY A 1 84 ? 5.633 -24.172 -3.596 1 65.94 84 GLY A O 1
ATOM 661 N N . TYR A 1 85 ? 7.395 -22.859 -3.549 1 67.88 85 TYR A N 1
ATOM 662 C CA . TYR A 1 85 ? 8.109 -23.609 -4.57 1 67.88 85 TYR A CA 1
ATOM 663 C C . TYR A 1 85 ? 8.406 -25.031 -4.086 1 67.88 85 TYR A C 1
ATOM 665 O O . TYR A 1 85 ? 8.273 -25.984 -4.848 1 67.88 85 TYR A O 1
ATOM 673 N N . MET A 1 86 ? 8.898 -25.078 -2.828 1 62.84 86 MET A N 1
ATOM 674 C CA . MET A 1 86 ? 9.195 -26.391 -2.256 1 62.84 86 MET A CA 1
ATOM 675 C C . MET A 1 86 ? 7.941 -27.266 -2.217 1 62.84 86 MET A C 1
ATOM 677 O O . MET A 1 86 ? 8.008 -28.453 -2.52 1 62.84 86 MET A O 1
ATOM 681 N N . GLU A 1 87 ? 6.914 -26.656 -1.862 1 63.78 87 GLU A N 1
ATOM 682 C CA . GLU A 1 87 ? 5.656 -27.391 -1.796 1 63.78 87 GLU A CA 1
ATOM 683 C C . GLU A 1 87 ? 5.191 -27.812 -3.188 1 63.78 87 GLU A C 1
ATOM 685 O O . GLU A 1 87 ? 4.641 -28.906 -3.359 1 63.78 87 GLU A O 1
ATOM 690 N N . MET A 1 88 ? 5.465 -26.969 -4.109 1 65.12 88 MET A N 1
ATOM 691 C CA . MET A 1 88 ? 5.145 -27.328 -5.484 1 65.12 88 MET A CA 1
ATOM 692 C C . MET A 1 88 ? 6.031 -28.484 -5.957 1 65.12 88 MET A C 1
ATOM 694 O O . MET A 1 88 ? 5.566 -29.391 -6.66 1 65.12 88 MET A O 1
ATOM 698 N N . GLY A 1 89 ? 7.348 -28.297 -5.594 1 63.41 89 GLY A N 1
ATOM 699 C CA . GLY A 1 89 ? 8.234 -29.406 -5.875 1 63.41 89 GLY A CA 1
ATOM 700 C C . GLY A 1 89 ? 7.75 -30.719 -5.297 1 63.41 89 GLY A C 1
ATOM 701 O O . GLY A 1 89 ? 7.805 -31.75 -5.961 1 63.41 89 GLY A O 1
ATOM 702 N N . ASP A 1 90 ? 7.309 -30.609 -4.066 1 60.06 90 ASP A N 1
ATOM 703 C CA . ASP A 1 90 ? 6.812 -31.812 -3.408 1 60.06 90 ASP A CA 1
ATOM 704 C C . ASP A 1 90 ? 5.562 -32.344 -4.102 1 60.06 90 ASP A C 1
ATOM 706 O O . ASP A 1 90 ? 5.391 -33.562 -4.25 1 60.06 90 ASP A O 1
ATOM 710 N N . ILE A 1 91 ? 4.719 -31.469 -4.469 1 58 91 ILE A N 1
ATOM 711 C CA . ILE A 1 91 ? 3.523 -31.875 -5.203 1 58 91 ILE A CA 1
ATOM 712 C C . ILE A 1 91 ? 3.922 -32.562 -6.512 1 58 91 ILE A C 1
ATOM 714 O O . ILE A 1 91 ? 3.387 -33.594 -6.863 1 58 91 ILE A O 1
ATOM 718 N N . ASN A 1 92 ? 4.887 -31.844 -7.164 1 60.09 92 ASN A N 1
ATOM 719 C CA . ASN A 1 92 ? 5.363 -32.438 -8.414 1 60.09 92 ASN A CA 1
ATOM 720 C C . ASN A 1 92 ? 5.973 -33.812 -8.188 1 60.09 92 ASN A C 1
ATOM 722 O O . ASN A 1 92 ? 5.793 -34.719 -9 1 60.09 92 ASN A O 1
ATOM 726 N N . ARG A 1 93 ? 6.676 -33.812 -7.133 1 58.34 93 ARG A N 1
ATOM 727 C CA . ARG A 1 93 ? 7.246 -35.125 -6.777 1 58.34 93 ARG A CA 1
ATOM 728 C C . ARG A 1 93 ? 6.152 -36.125 -6.484 1 58.34 93 ARG A C 1
ATOM 730 O O . ARG A 1 93 ? 6.23 -37.281 -6.93 1 58.34 93 ARG A O 1
ATOM 737 N N . GLU A 1 94 ? 5.172 -35.75 -5.762 1 55.62 94 GLU A N 1
ATOM 738 C CA . GLU A 1 94 ? 4.059 -36.625 -5.445 1 55.62 94 GLU A CA 1
ATOM 739 C C . GLU A 1 94 ? 3.322 -37.062 -6.711 1 55.62 94 GLU A C 1
ATOM 741 O O . GLU A 1 94 ? 2.963 -38.219 -6.855 1 55.62 94 GLU A O 1
ATOM 746 N N . ILE A 1 95 ? 3.162 -36.156 -7.578 1 57.41 95 ILE A N 1
ATOM 747 C CA . ILE A 1 95 ? 2.492 -36.469 -8.836 1 57.41 95 ILE A CA 1
ATOM 748 C C . ILE A 1 95 ? 3.375 -37.375 -9.688 1 57.41 95 ILE A C 1
ATOM 750 O O . ILE A 1 95 ? 2.895 -38.375 -10.258 1 57.41 95 ILE A O 1
ATOM 754 N N . SER A 1 96 ? 4.578 -36.906 -9.75 1 61.28 96 SER A N 1
ATOM 755 C CA . SER A 1 96 ? 5.523 -37.781 -10.461 1 61.28 96 SER A CA 1
ATOM 756 C C . SER A 1 96 ? 5.555 -39.188 -9.867 1 61.28 96 SER A C 1
ATOM 758 O O . SER A 1 96 ? 5.57 -40.156 -10.602 1 61.28 96 SER A O 1
ATOM 760 N N . GLU A 1 97 ? 5.621 -39.188 -8.523 1 57.75 97 GLU A N 1
ATOM 761 C CA . GLU A 1 97 ? 5.625 -40.5 -7.844 1 57.75 97 GLU A CA 1
ATOM 762 C C . GLU A 1 97 ? 4.324 -41.25 -8.094 1 57.75 97 GLU A C 1
ATOM 764 O O . GLU A 1 97 ? 4.34 -42.469 -8.297 1 57.75 97 GLU A O 1
ATOM 769 N N . ALA A 1 98 ? 3.213 -40.562 -8.125 1 56.53 98 ALA A N 1
ATOM 770 C CA . ALA A 1 98 ? 1.918 -41.188 -8.406 1 56.53 98 ALA A CA 1
ATOM 771 C C . ALA A 1 98 ? 1.856 -41.719 -9.836 1 56.53 98 ALA A C 1
ATOM 773 O O . ALA A 1 98 ? 1.32 -42.781 -10.086 1 56.53 98 ALA A O 1
ATOM 774 N N . PHE A 1 99 ? 2.414 -40.938 -10.742 1 57.78 99 PHE A N 1
ATOM 775 C CA . PHE A 1 99 ? 2.477 -41.375 -12.133 1 57.78 99 PHE A CA 1
ATOM 776 C C . PHE A 1 99 ? 3.41 -42.562 -12.281 1 57.78 99 PHE A C 1
ATOM 778 O O . PHE A 1 99 ? 3.113 -43.5 -13.031 1 57.78 99 PHE A O 1
ATOM 785 N N . ASN A 1 100 ? 4.512 -42.375 -11.656 1 58.38 100 ASN A N 1
ATOM 786 C CA . ASN A 1 100 ? 5.422 -43.531 -11.68 1 58.38 100 ASN A CA 1
ATOM 787 C C . ASN A 1 100 ? 4.777 -44.781 -11.07 1 58.38 100 ASN A C 1
ATOM 789 O O . ASN A 1 100 ? 4.949 -45.875 -11.586 1 58.38 100 ASN A O 1
ATOM 793 N N . HIS A 1 101 ? 4.047 -44.562 -10.047 1 54.81 101 HIS A N 1
ATOM 794 C CA . HIS A 1 101 ? 3.34 -45.688 -9.422 1 54.81 101 HIS A CA 1
ATOM 795 C C . HIS A 1 101 ? 2.242 -46.219 -10.344 1 54.81 101 HIS A C 1
ATOM 797 O O . HIS A 1 101 ? 2.059 -47.438 -10.461 1 54.81 101 HIS A O 1
ATOM 803 N N . ALA A 1 102 ? 1.562 -45.312 -10.953 1 55.03 102 ALA A N 1
ATOM 804 C CA . ALA A 1 102 ? 0.528 -45.719 -11.898 1 55.03 102 ALA A CA 1
ATOM 805 C C . ALA A 1 102 ? 1.138 -46.438 -13.109 1 55.03 102 ALA A C 1
ATOM 807 O O . ALA A 1 102 ? 0.601 -47.438 -13.586 1 55.03 102 ALA A O 1
ATOM 808 N N . GLU A 1 103 ? 2.23 -45.781 -13.562 1 56.72 103 GLU A N 1
ATOM 809 C CA . GLU A 1 103 ? 2.949 -46.438 -14.664 1 56.72 103 GLU A CA 1
ATOM 810 C C . GLU A 1 103 ? 3.486 -47.781 -14.25 1 56.72 103 GLU A C 1
ATOM 812 O O . GLU A 1 103 ? 3.389 -48.75 -15.008 1 56.72 103 GLU A O 1
ATOM 817 N N . ASN A 1 104 ? 4.039 -47.812 -13.086 1 54.91 104 ASN A N 1
ATOM 818 C CA . ASN A 1 104 ? 4.551 -49.094 -12.594 1 54.91 104 ASN A CA 1
ATOM 819 C C . ASN A 1 104 ? 3.422 -50.062 -12.328 1 54.91 104 ASN A C 1
ATOM 821 O O . ASN A 1 104 ? 3.57 -51.281 -12.586 1 54.91 104 ASN A O 1
ATOM 825 N N . GLU A 1 105 ? 2.355 -49.562 -11.828 1 55 105 GLU A N 1
ATOM 826 C CA . GLU A 1 105 ? 1.198 -50.438 -11.633 1 55 105 GLU A CA 1
ATOM 827 C C . GLU A 1 105 ? 0.628 -50.906 -12.969 1 55 105 GLU A C 1
ATOM 829 O O . GLU A 1 105 ? 0.223 -52.062 -13.094 1 55 105 GLU A O 1
ATOM 834 N N . ALA A 1 106 ? 0.562 -50.062 -13.938 1 56.19 106 ALA A N 1
ATOM 835 C CA . ALA A 1 106 ? 0.131 -50.438 -15.281 1 56.19 106 ALA A CA 1
ATOM 836 C C . ALA A 1 106 ? 1.084 -51.469 -15.898 1 56.19 106 ALA A C 1
ATOM 838 O O . ALA A 1 106 ? 0.647 -52.406 -16.531 1 56.19 106 ALA A O 1
ATOM 839 N N . GLU A 1 107 ? 2.352 -51.156 -15.68 1 55 107 GLU A N 1
ATOM 840 C CA . GLU A 1 107 ? 3.348 -52.094 -16.156 1 55 107 GLU A CA 1
ATOM 841 C C . GLU A 1 107 ? 3.215 -53.438 -15.453 1 55 107 GLU A C 1
ATOM 843 O O . GLU A 1 107 ? 3.344 -54.5 -16.078 1 55 107 GLU A O 1
ATOM 848 N N . SER A 1 108 ? 2.953 -53.344 -14.172 1 53.25 108 SER A N 1
ATOM 849 C CA . SER A 1 108 ? 2.816 -54.562 -13.383 1 53.25 108 SER A CA 1
ATOM 850 C C . SER A 1 108 ? 1.548 -55.312 -13.766 1 53.25 108 SER A C 1
ATOM 852 O O . SER A 1 108 ? 1.551 -56.531 -13.828 1 53.25 108 SER A O 1
ATOM 854 N N . ALA A 1 109 ? 0.521 -54.656 -14.086 1 57.66 109 ALA A N 1
ATOM 855 C CA . ALA A 1 109 ? -0.734 -55.25 -14.508 1 57.66 109 ALA A CA 1
ATOM 856 C C . ALA A 1 109 ? -0.596 -55.906 -15.891 1 57.66 109 ALA A C 1
ATOM 858 O O . ALA A 1 109 ? -1.106 -57 -16.125 1 57.66 109 ALA A O 1
ATOM 859 N N . THR A 1 110 ? 0.119 -55.125 -16.734 1 53.38 110 THR A N 1
ATOM 860 C CA . THR A 1 110 ? 0.372 -55.656 -18.078 1 53.38 110 THR A CA 1
ATOM 861 C C . THR A 1 110 ? 1.234 -56.906 -18 1 53.38 110 THR A C 1
ATOM 863 O O . THR A 1 110 ? 0.989 -57.875 -18.719 1 53.38 110 THR A O 1
ATOM 866 N N . LYS A 1 111 ? 2.211 -57 -17.094 1 54.97 111 LYS A N 1
ATOM 867 C CA . LYS A 1 111 ? 3.078 -58.156 -16.922 1 54.97 111 LYS A CA 1
ATOM 868 C C . LYS A 1 111 ? 2.293 -59.375 -16.391 1 54.97 111 LYS A C 1
ATOM 870 O O . LYS A 1 111 ? 2.51 -60.5 -16.828 1 54.97 111 LYS A O 1
ATOM 875 N N . ARG A 1 112 ? 1.372 -59.094 -15.625 1 56.22 112 ARG A N 1
ATOM 876 C CA . ARG A 1 112 ? 0.546 -60.156 -15.086 1 56.22 112 ARG A CA 1
ATOM 877 C C . ARG A 1 112 ? -0.356 -60.75 -16.156 1 56.22 112 ARG A C 1
ATOM 879 O O . ARG A 1 112 ? -0.603 -61.969 -16.172 1 56.22 112 ARG A O 1
ATOM 886 N N . LEU A 1 113 ? -0.818 -59.875 -16.953 1 52.25 113 LEU A N 1
ATOM 887 C CA . LEU A 1 113 ? -1.662 -60.344 -18.062 1 52.25 113 LEU A CA 1
ATOM 888 C C . LEU A 1 113 ? -0.861 -61.156 -19.047 1 52.25 113 LEU A C 1
ATOM 890 O O . LEU A 1 113 ? -1.358 -62.188 -19.562 1 52.25 113 LEU A O 1
ATOM 894 N N . ILE A 1 114 ? 0.362 -60.781 -19.203 1 48.66 114 ILE A N 1
ATOM 895 C CA . ILE A 1 114 ? 1.218 -61.469 -20.156 1 48.66 114 ILE A CA 1
ATOM 896 C C . ILE A 1 114 ? 1.663 -62.812 -19.562 1 48.66 114 ILE A C 1
ATOM 898 O O . ILE A 1 114 ? 1.681 -63.812 -20.25 1 48.66 114 ILE A O 1
ATOM 902 N N . THR A 1 115 ? 2.068 -62.688 -18.297 1 51.19 115 THR A N 1
ATOM 903 C CA . THR A 1 115 ? 2.533 -63.938 -17.656 1 51.19 115 THR A CA 1
ATOM 904 C C . THR A 1 115 ? 1.358 -64.875 -17.344 1 51.19 115 THR A C 1
ATOM 906 O O . THR A 1 115 ? 1.53 -66.062 -17.219 1 51.19 115 THR A O 1
ATOM 909 N N . GLY A 1 116 ? 0.279 -64.188 -17.141 1 52.06 116 GLY A N 1
ATOM 910 C CA . GLY A 1 116 ? -0.882 -65.062 -16.891 1 52.06 116 GLY A CA 1
ATOM 911 C C . GLY A 1 116 ? -1.359 -65.75 -18.125 1 52.06 116 GLY A C 1
ATOM 912 O O . GLY A 1 116 ? -2.047 -66.812 -18.031 1 52.06 116 GLY A O 1
ATOM 913 N N . ALA A 1 117 ? -1.146 -65.312 -19.312 1 52.88 117 ALA A N 1
ATOM 914 C CA . ALA A 1 117 ? -1.548 -66 -20.547 1 52.88 117 ALA A CA 1
ATOM 915 C C . ALA A 1 117 ? -0.714 -67.25 -20.781 1 52.88 117 ALA A C 1
ATOM 917 O O . ALA A 1 117 ? -1.155 -68.125 -21.469 1 52.88 117 ALA A O 1
ATOM 918 N N . TYR A 1 118 ? 0.521 -67.25 -20.328 1 44.97 118 TYR A N 1
ATOM 919 C CA . TYR A 1 118 ? 1.313 -68.438 -20.609 1 44.97 118 TYR A CA 1
ATOM 920 C C . TYR A 1 118 ? 0.924 -69.625 -19.688 1 44.97 118 TYR A C 1
ATOM 922 O O . TYR A 1 118 ? 1.305 -70.75 -19.922 1 44.97 118 TYR A O 1
ATOM 930 N N . ASN A 1 119 ? 0.412 -69.188 -18.531 1 39.22 119 ASN A N 1
ATOM 931 C CA . ASN A 1 119 ? 0.183 -70.375 -17.672 1 39.22 119 ASN A CA 1
ATOM 932 C C . ASN A 1 119 ? -1.155 -71.062 -17.969 1 39.22 119 ASN A C 1
ATOM 934 O O . ASN A 1 119 ? -1.489 -72.062 -17.359 1 39.22 119 ASN A O 1
ATOM 938 N N . ASP A 1 120 ? -1.938 -70.312 -18.812 1 32.88 120 ASP A N 1
ATOM 939 C CA . ASP A 1 120 ? -3.049 -71.188 -19.172 1 32.88 120 ASP A CA 1
ATOM 940 C C . ASP A 1 120 ? -2.713 -72.062 -20.406 1 32.88 120 ASP A C 1
ATOM 942 O O . ASP A 1 120 ? -2.082 -71.562 -21.344 1 32.88 120 ASP A O 1
ATOM 946 N N . MET B 1 1 ? 12.227 22.328 14.773 1 33.75 1 MET B N 1
ATOM 947 C CA . MET B 1 1 ? 11.578 21.031 14.703 1 33.75 1 MET B CA 1
ATOM 948 C C . MET B 1 1 ? 10.125 21.172 14.25 1 33.75 1 MET B C 1
ATOM 950 O O . MET B 1 1 ? 9.398 22.031 14.742 1 33.75 1 MET B O 1
ATOM 954 N N . GLY B 1 2 ? 9.734 20.672 12.953 1 47.16 2 GLY B N 1
ATOM 955 C CA . GLY B 1 2 ? 8.906 21.203 11.883 1 47.16 2 GLY B CA 1
ATOM 956 C C . GLY B 1 2 ? 7.441 21.297 12.242 1 47.16 2 GLY B C 1
ATOM 957 O O . GLY B 1 2 ? 7.012 20.75 13.258 1 47.16 2 GLY B O 1
ATOM 958 N N . ALA B 1 3 ? 6.734 22.344 11.477 1 61.81 3 ALA B N 1
ATOM 959 C CA . ALA B 1 3 ? 5.395 22.906 11.312 1 61.81 3 ALA B CA 1
ATOM 960 C C . ALA B 1 3 ? 4.359 21.797 11.109 1 61.81 3 ALA B C 1
ATOM 962 O O . ALA B 1 3 ? 3.223 22.078 10.719 1 61.81 3 ALA B O 1
ATOM 963 N N . ALA B 1 4 ? 4.898 20.641 11.172 1 56.59 4 ALA B N 1
ATOM 964 C CA . ALA B 1 4 ? 3.9 19.578 11.07 1 56.59 4 ALA B CA 1
ATOM 965 C C . ALA B 1 4 ? 4.035 18.578 12.219 1 56.59 4 ALA B C 1
ATOM 967 O O . ALA B 1 4 ? 5.141 18.328 12.703 1 56.59 4 ALA B O 1
ATOM 968 N N . LYS B 1 5 ? 3.027 18.438 13.023 1 61.28 5 LYS B N 1
ATOM 969 C CA . LYS B 1 5 ? 3.031 17.453 14.094 1 61.28 5 LYS B CA 1
ATOM 970 C C . LYS B 1 5 ? 2.619 16.078 13.57 1 61.28 5 LYS B C 1
ATOM 972 O O . LYS B 1 5 ? 1.546 15.922 12.984 1 61.28 5 LYS B O 1
ATOM 977 N N . ARG B 1 6 ? 3.662 15.156 13.664 1 61.12 6 ARG B N 1
ATOM 978 C CA . ARG B 1 6 ? 3.377 13.789 13.25 1 61.12 6 ARG B CA 1
ATOM 979 C C . ARG B 1 6 ? 2.34 13.14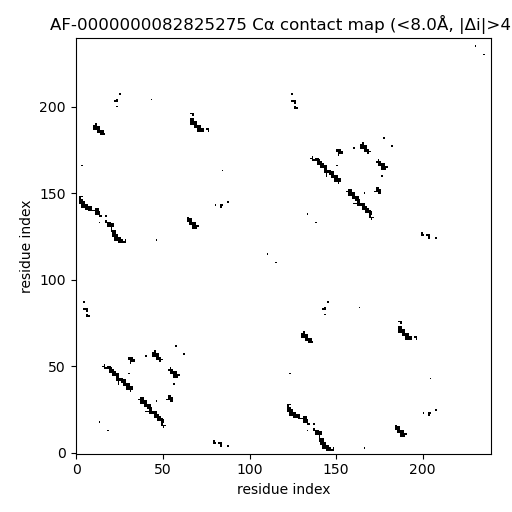1 14.156 1 61.12 6 ARG B C 1
ATOM 981 O O . ARG B 1 6 ? 2.367 13.336 15.375 1 61.12 6 ARG B O 1
ATOM 988 N N . ILE B 1 7 ? 1.181 12.672 13.711 1 59.72 7 ILE B N 1
ATOM 989 C CA . ILE B 1 7 ? 0.186 11.938 14.492 1 59.72 7 ILE B CA 1
ATOM 990 C C . ILE B 1 7 ? 0.844 10.742 15.18 1 59.72 7 ILE B C 1
ATOM 992 O O . ILE B 1 7 ? 0.75 10.594 16.406 1 59.72 7 ILE B O 1
ATOM 996 N N . ASP B 1 8 ? 1.414 9.859 14.562 1 63 8 ASP B N 1
ATOM 997 C CA . ASP B 1 8 ? 2.293 8.742 14.906 1 63 8 ASP B CA 1
ATOM 998 C C . ASP B 1 8 ? 3.367 8.539 13.836 1 63 8 ASP B C 1
ATOM 1000 O O . ASP B 1 8 ? 3.098 7.969 12.781 1 63 8 ASP B O 1
ATOM 1004 N N . PRO B 1 9 ? 4.473 9.242 14.125 1 63.56 9 PRO B N 1
ATOM 1005 C CA . PRO B 1 9 ? 5.5 9.25 13.078 1 63.56 9 PRO B CA 1
ATOM 1006 C C . PRO B 1 9 ? 5.93 7.84 12.664 1 63.56 9 PRO B C 1
ATOM 1008 O O . PRO B 1 9 ? 6.535 7.664 11.609 1 63.56 9 PRO B O 1
ATOM 1011 N N . THR B 1 10 ? 5.602 6.906 13.5 1 75.06 10 THR B N 1
ATOM 1012 C CA . THR B 1 10 ? 6.102 5.566 13.211 1 75.06 10 THR B CA 1
ATOM 1013 C C . THR B 1 10 ? 5.027 4.727 12.523 1 75.06 10 THR B C 1
ATOM 1015 O O . THR B 1 10 ? 5.301 3.615 12.062 1 75.06 10 THR B O 1
ATOM 1018 N N . GLN B 1 11 ? 3.863 5.379 12.5 1 87 11 GLN B N 1
ATOM 1019 C CA . GLN B 1 11 ? 2.789 4.586 11.914 1 87 11 GLN B CA 1
ATOM 1020 C C . GLN B 1 11 ? 2.746 4.762 10.398 1 87 11 GLN B C 1
ATOM 1022 O O . GLN B 1 11 ? 2.684 5.887 9.898 1 87 11 GLN B O 1
ATOM 1027 N N . SER B 1 12 ? 2.816 3.639 9.727 1 92.12 12 SER B N 1
ATOM 1028 C CA . SER B 1 12 ? 2.713 3.633 8.273 1 92.12 12 SER B CA 1
ATOM 1029 C C . SER B 1 12 ? 1.285 3.336 7.824 1 92.12 12 SER B C 1
ATOM 1031 O O . SER B 1 12 ? 0.541 2.643 8.516 1 92.12 12 SER B O 1
ATOM 1033 N N . TYR B 1 13 ? 0.953 3.891 6.652 1 92.62 13 TYR B N 1
ATOM 1034 C CA . TYR B 1 13 ? -0.367 3.697 6.059 1 92.62 13 TYR B CA 1
ATOM 1035 C C . TYR B 1 13 ? -0.255 3.32 4.586 1 92.62 13 TYR B C 1
ATOM 1037 O O . TYR B 1 13 ? 0.736 3.648 3.93 1 92.62 13 TYR B O 1
ATOM 1045 N N . VAL B 1 14 ? -1.243 2.594 4.152 1 95.69 14 VAL B N 1
ATOM 1046 C CA . VAL B 1 14 ? -1.351 2.244 2.738 1 95.69 14 VAL B CA 1
ATOM 1047 C C . VAL B 1 14 ? -2.812 2.297 2.303 1 95.69 14 VAL B C 1
ATOM 1049 O O . VAL B 1 14 ? -3.717 2.053 3.105 1 95.69 14 VAL B O 1
ATOM 1052 N N . LYS B 1 15 ? -3.041 2.732 1.075 1 95.06 15 LYS B N 1
ATOM 1053 C CA . LYS B 1 15 ? -4.395 2.588 0.542 1 95.06 15 LYS B CA 1
ATOM 1054 C C . LYS B 1 15 ? -4.797 1.12 0.457 1 95.06 15 LYS B C 1
ATOM 1056 O O . LYS B 1 15 ? -4.027 0.284 -0.019 1 95.06 15 LYS B O 1
ATOM 1061 N N . LYS B 1 16 ? -5.945 0.86 0.826 1 94.5 16 LYS B N 1
ATOM 1062 C CA . LYS B 1 16 ? -6.461 -0.504 0.857 1 94.5 16 LYS B CA 1
ATOM 1063 C C . LYS B 1 16 ? -6.336 -1.171 -0.51 1 94.5 16 LYS B C 1
ATOM 1065 O O . LYS B 1 16 ? -6.008 -2.355 -0.601 1 94.5 16 LYS B O 1
ATOM 1070 N N . LYS B 1 17 ? -6.566 -0.437 -1.528 1 95.25 17 LYS B N 1
ATOM 1071 C CA . LYS B 1 17 ? -6.59 -0.991 -2.879 1 95.25 17 LYS B CA 1
ATOM 1072 C C . LYS B 1 17 ? -5.207 -1.477 -3.299 1 95.25 17 LYS B C 1
ATOM 1074 O O . LYS B 1 17 ? -5.07 -2.225 -4.27 1 95.25 17 LYS B O 1
ATOM 1079 N N . ASN B 1 18 ? -4.148 -1.037 -2.592 1 96.44 18 ASN B N 1
ATOM 1080 C CA . ASN B 1 18 ? -2.781 -1.386 -2.955 1 96.44 18 ASN B CA 1
ATOM 1081 C C . ASN B 1 18 ? -2.311 -2.643 -2.229 1 96.44 18 ASN B C 1
ATOM 1083 O O . ASN B 1 18 ? -1.2 -3.123 -2.463 1 96.44 18 ASN B O 1
ATOM 1087 N N . ILE B 1 19 ? -3.084 -3.184 -1.381 1 95.81 19 ILE B N 1
ATOM 1088 C CA . ILE B 1 19 ? -2.723 -4.371 -0.615 1 95.81 19 ILE B CA 1
ATOM 1089 C C . ILE B 1 19 ? -3.037 -5.625 -1.427 1 95.81 19 ILE B C 1
ATOM 1091 O O . ILE B 1 19 ? -4.133 -5.758 -1.975 1 95.81 19 ILE B O 1
ATOM 1095 N N . ILE B 1 20 ? -2.027 -6.449 -1.441 1 93.12 20 ILE B N 1
ATOM 1096 C CA . ILE B 1 20 ? -2.221 -7.664 -2.23 1 93.12 20 ILE B CA 1
ATOM 1097 C C . ILE B 1 20 ? -1.68 -8.867 -1.466 1 93.12 20 ILE B C 1
ATOM 1099 O O . ILE B 1 20 ? -1.01 -8.711 -0.442 1 93.12 20 ILE B O 1
ATOM 1103 N N . SER B 1 21 ? -2.055 -10.07 -1.88 1 91.81 21 SER B N 1
ATOM 1104 C CA . SER B 1 21 ? -1.455 -11.336 -1.465 1 91.81 21 SER B CA 1
ATOM 1105 C C . SER B 1 21 ? -0.866 -12.086 -2.654 1 91.81 21 SER B C 1
ATOM 1107 O O . SER B 1 21 ? -1.212 -11.805 -3.805 1 91.81 21 SER B O 1
ATOM 1109 N N . PHE B 1 22 ? 0.027 -12.992 -2.344 1 89.31 22 PHE B N 1
ATOM 1110 C CA . PHE B 1 22 ? 0.664 -13.75 -3.416 1 89.31 22 PHE B CA 1
ATOM 1111 C C . PHE B 1 22 ? 0.342 -15.234 -3.297 1 89.31 22 PHE B C 1
ATOM 1113 O O . PHE B 1 22 ? 0.206 -15.758 -2.189 1 89.31 22 PHE B O 1
ATOM 1120 N N . ALA B 1 23 ? 0.24 -15.852 -4.418 1 87 23 ALA B N 1
ATOM 1121 C CA . ALA B 1 23 ? 0.162 -17.312 -4.559 1 87 23 ALA B CA 1
ATOM 1122 C C . ALA B 1 23 ? 0.972 -17.781 -5.758 1 87 23 ALA B C 1
ATOM 1124 O O . ALA B 1 23 ? 1.285 -17 -6.656 1 87 23 ALA B O 1
ATOM 1125 N N . ILE B 1 24 ? 1.306 -19.031 -5.707 1 85.75 24 ILE B N 1
ATOM 1126 C CA . ILE B 1 24 ? 1.984 -19.656 -6.844 1 85.75 24 ILE B CA 1
ATOM 1127 C C . ILE B 1 24 ? 1.062 -20.672 -7.504 1 85.75 24 ILE B C 1
ATOM 1129 O O . ILE B 1 24 ? 0.485 -21.531 -6.828 1 85.75 24 ILE B O 1
ATOM 1133 N N . ALA B 1 25 ? 0.945 -20.531 -8.805 1 85.31 25 ALA B N 1
ATOM 1134 C CA . ALA B 1 25 ? 0.134 -21.5 -9.523 1 85.31 25 ALA B CA 1
ATOM 1135 C C . ALA B 1 25 ? 0.772 -22.891 -9.477 1 85.31 25 ALA B C 1
ATOM 1137 O O . ALA B 1 25 ? 1.921 -23.062 -9.891 1 85.31 25 ALA B O 1
ATOM 1138 N N . THR B 1 26 ? 0.069 -23.875 -8.992 1 83.75 26 THR B N 1
ATOM 1139 C CA . THR B 1 26 ? 0.612 -25.234 -8.867 1 83.75 26 THR B CA 1
ATOM 1140 C C . THR B 1 26 ? 0.304 -26.062 -10.109 1 83.75 26 THR B C 1
ATOM 1142 O O . THR B 1 26 ? 0.842 -27.156 -10.281 1 83.75 26 THR B O 1
ATOM 1145 N N . GLU B 1 27 ? -0.601 -25.688 -10.898 1 82.88 27 GLU B N 1
ATOM 1146 C CA . GLU B 1 27 ? -0.939 -26.234 -12.203 1 82.88 27 GLU B CA 1
ATOM 1147 C C . GLU B 1 27 ? -1.392 -25.141 -13.164 1 82.88 27 GLU B C 1
ATOM 1149 O O . GLU B 1 27 ? -1.616 -24 -12.75 1 82.88 27 GLU B O 1
ATOM 1154 N N . ASN B 1 28 ? -1.335 -25.531 -14.438 1 86.38 28 ASN B N 1
ATOM 1155 C CA . ASN B 1 28 ? -1.933 -24.594 -15.383 1 86.38 28 ASN B CA 1
ATOM 1156 C C . ASN B 1 28 ? -3.359 -24.219 -14.984 1 86.38 28 ASN B C 1
ATOM 1158 O O . ASN B 1 28 ? -4.168 -25.109 -14.68 1 86.38 28 ASN B O 1
ATOM 1162 N N . THR B 1 29 ? -3.633 -22.969 -14.914 1 87.88 29 THR B N 1
ATOM 1163 C CA . THR B 1 29 ? -4.934 -22.516 -14.438 1 87.88 29 THR B CA 1
ATOM 1164 C C . THR B 1 29 ? -5.324 -21.203 -15.117 1 87.88 29 THR B C 1
ATOM 1166 O O . THR B 1 29 ? -4.824 -20.875 -16.203 1 87.88 29 THR B O 1
ATOM 1169 N N . HIS B 1 30 ? -6.371 -20.562 -14.578 1 90.75 30 HIS B N 1
ATOM 1170 C CA . HIS B 1 30 ? -6.812 -19.25 -15.047 1 90.75 30 HIS B CA 1
ATOM 1171 C C . HIS B 1 30 ? -6.996 -18.281 -13.891 1 90.75 30 HIS B C 1
ATOM 1173 O O . HIS B 1 30 ? -7.277 -18.703 -12.766 1 90.75 30 HIS B O 1
ATOM 1179 N N . ILE B 1 31 ? -6.75 -17.062 -14.172 1 88.75 31 ILE B N 1
ATOM 1180 C CA . ILE B 1 31 ? -7.012 -16.047 -13.156 1 88.75 31 ILE B CA 1
ATOM 1181 C C . ILE B 1 31 ? -8.094 -15.086 -13.656 1 88.75 31 ILE B C 1
ATOM 1183 O O . ILE B 1 31 ? -8.367 -15.023 -14.859 1 88.75 31 ILE B O 1
ATOM 1187 N N . HIS B 1 32 ? -8.688 -14.406 -12.656 1 90.25 32 HIS B N 1
ATOM 1188 C CA . HIS B 1 32 ? -9.719 -13.414 -12.961 1 90.25 32 HIS B CA 1
ATOM 1189 C C . HIS B 1 32 ? -9.156 -12 -12.867 1 90.25 32 HIS B C 1
ATOM 1191 O O . HIS B 1 32 ? -8.727 -11.562 -11.797 1 90.25 32 HIS B O 1
ATOM 1197 N N . LEU B 1 33 ? -9.32 -11.297 -13.992 1 90.19 33 LEU B N 1
ATOM 1198 C CA . LEU B 1 33 ? -8.82 -9.93 -14.062 1 90.19 33 LEU B CA 1
ATOM 1199 C C . LEU B 1 33 ? -9.867 -8.938 -13.57 1 90.19 33 LEU B C 1
ATOM 1201 O O . LEU B 1 33 ? -11.023 -9.312 -13.344 1 90.19 33 LEU B O 1
ATOM 1205 N N . ALA B 1 34 ? -9.445 -7.75 -13.32 1 88.12 34 ALA B N 1
ATOM 1206 C CA . ALA B 1 34 ? -10.344 -6.723 -12.805 1 88.12 34 ALA B CA 1
ATOM 1207 C C . ALA B 1 34 ? -11.508 -6.473 -13.758 1 88.12 34 ALA B C 1
ATOM 1209 O O . ALA B 1 34 ? -12.602 -6.109 -13.328 1 88.12 34 ALA B O 1
ATOM 1210 N N . ASP B 1 35 ? -11.273 -6.695 -15.023 1 87.88 35 ASP B N 1
ATOM 1211 C CA . ASP B 1 35 ? -12.32 -6.445 -16 1 87.88 35 ASP B CA 1
ATOM 1212 C C . ASP B 1 35 ? -13.219 -7.672 -16.172 1 87.88 35 ASP B C 1
ATOM 1214 O O . ASP B 1 35 ? -14.141 -7.668 -17 1 87.88 35 ASP B O 1
ATOM 1218 N N . GLY B 1 36 ? -13.016 -8.711 -15.445 1 87.56 36 GLY B N 1
ATOM 1219 C CA . GLY B 1 36 ? -13.844 -9.906 -15.469 1 87.56 36 GLY B CA 1
ATOM 1220 C C . GLY B 1 36 ? -13.344 -10.961 -16.438 1 87.56 36 GLY B C 1
ATOM 1221 O O . GLY B 1 36 ? -13.875 -12.07 -16.484 1 87.56 36 GLY B O 1
ATOM 1222 N N . GLN B 1 37 ? -12.375 -10.602 -17.203 1 90.62 37 GLN B N 1
ATOM 1223 C CA . GLN B 1 37 ? -11.836 -11.562 -18.156 1 90.62 37 GLN B CA 1
ATOM 1224 C C . GLN B 1 37 ? -10.969 -12.602 -17.453 1 90.62 37 GLN B C 1
ATOM 1226 O O . GLN B 1 37 ? -10.414 -12.336 -16.391 1 90.62 37 GLN B O 1
ATOM 1231 N N . SER B 1 38 ? -11.023 -13.773 -18.047 1 91.69 38 SER B N 1
ATOM 1232 C CA . SER B 1 38 ? -10.156 -14.852 -17.578 1 91.69 38 SER B CA 1
ATOM 1233 C C . SER B 1 38 ? -8.875 -14.93 -18.391 1 91.69 38 SER B C 1
ATOM 1235 O O . SER B 1 38 ? -8.883 -14.703 -19.594 1 91.69 38 SER B O 1
ATOM 1237 N N . PHE B 1 39 ? -7.805 -15.172 -17.672 1 92.62 39 PHE B N 1
ATOM 1238 C CA . PHE B 1 39 ? -6.488 -15.242 -18.297 1 92.62 39 PHE B CA 1
ATOM 1239 C C . PHE B 1 39 ? -5.746 -16.5 -17.859 1 92.62 39 PHE B C 1
ATOM 1241 O O . PHE B 1 39 ? -5.727 -16.828 -16.688 1 92.62 39 PHE B O 1
ATOM 1248 N N . PRO B 1 40 ? -5.18 -17.172 -18.844 1 91.06 40 PRO B N 1
ATOM 1249 C CA . PRO B 1 40 ? -4.43 -18.375 -18.469 1 91.06 40 PRO B CA 1
ATOM 1250 C C . PRO B 1 40 ? -3.152 -18.062 -17.703 1 91.06 40 PRO B C 1
ATOM 1252 O O . PRO B 1 40 ? -2.477 -17.078 -18 1 91.06 40 PRO B O 1
ATOM 1255 N N . VAL B 1 41 ? -2.846 -18.844 -16.703 1 89.12 41 VAL B N 1
ATOM 1256 C CA . VAL B 1 41 ? -1.632 -18.797 -15.906 1 89.12 41 VAL B CA 1
ATOM 1257 C C . VAL B 1 41 ? -0.958 -20.156 -15.883 1 89.12 41 VAL B C 1
ATOM 1259 O O . VAL B 1 41 ? -1.622 -21.188 -15.695 1 89.12 41 VAL B O 1
ATOM 1262 N N . LEU B 1 42 ? 0.272 -20.188 -16.078 1 87.81 42 LEU B N 1
ATOM 1263 C CA . LEU B 1 42 ? 1.017 -21.438 -16.109 1 87.81 42 LEU B CA 1
ATOM 1264 C C . LEU B 1 42 ? 1.506 -21.828 -14.727 1 87.81 42 LEU B C 1
ATOM 1266 O O . LEU B 1 42 ? 1.68 -20.969 -13.859 1 87.81 42 LEU B O 1
ATOM 1270 N N . GLU B 1 43 ? 1.645 -23.109 -14.594 1 85.12 43 GLU B N 1
ATOM 1271 C CA . GLU B 1 43 ? 2.262 -23.609 -13.367 1 85.12 43 GLU B CA 1
ATOM 1272 C C . GLU B 1 43 ? 3.547 -22.844 -13.047 1 85.12 43 GLU B C 1
ATOM 1274 O O . GLU B 1 43 ? 4.367 -22.609 -13.938 1 85.12 43 GLU B O 1
ATOM 1279 N N . GLY B 1 44 ? 3.684 -22.391 -11.742 1 82.56 44 GLY B N 1
ATOM 1280 C CA . GLY B 1 44 ? 4.887 -21.719 -11.289 1 82.56 44 GLY B CA 1
ATOM 1281 C C . GLY B 1 44 ? 4.766 -20.203 -11.336 1 82.56 44 GLY B C 1
ATOM 1282 O O . GLY B 1 44 ? 5.578 -19.484 -10.734 1 82.56 44 GLY B O 1
ATOM 1283 N N . GLU B 1 45 ? 3.773 -19.734 -12.039 1 86.56 45 GLU B N 1
ATOM 1284 C CA . GLU B 1 45 ? 3.6 -18.297 -12.109 1 86.56 45 GLU B CA 1
ATOM 1285 C C . GLU B 1 45 ? 3.072 -17.734 -10.789 1 86.56 45 GLU B C 1
ATOM 1287 O O . GLU B 1 45 ? 2.355 -18.422 -10.062 1 86.56 45 GLU B O 1
ATOM 1292 N N . ILE B 1 46 ? 3.477 -16.547 -10.531 1 86.69 46 ILE B N 1
ATOM 1293 C CA . ILE B 1 46 ? 3.076 -15.891 -9.297 1 86.69 46 ILE B CA 1
ATOM 1294 C C . ILE B 1 46 ? 1.786 -15.109 -9.523 1 86.69 46 ILE B C 1
ATOM 1296 O O . ILE B 1 46 ? 1.714 -14.266 -10.422 1 86.69 46 ILE B O 1
ATOM 1300 N N . ILE B 1 47 ? 0.861 -15.367 -8.695 1 90 47 ILE B N 1
ATOM 1301 C CA . ILE B 1 47 ? -0.443 -14.719 -8.797 1 90 47 ILE B CA 1
ATOM 1302 C C . ILE B 1 47 ? -0.62 -13.742 -7.637 1 90 47 ILE B C 1
ATOM 1304 O O . ILE B 1 47 ? -0.512 -14.125 -6.469 1 90 47 ILE B O 1
ATOM 1308 N N . ALA B 1 48 ? -0.845 -12.469 -7.992 1 91.25 48 ALA B N 1
ATOM 1309 C CA . ALA B 1 48 ? -1.203 -11.453 -7.012 1 91.25 48 ALA B CA 1
ATOM 1310 C C . ALA B 1 48 ? -2.713 -11.234 -6.969 1 91.25 48 ALA B C 1
ATOM 1312 O O . ALA B 1 48 ? -3.367 -11.18 -8.016 1 91.25 48 ALA B O 1
ATOM 1313 N N . THR B 1 49 ? -3.238 -11.141 -5.812 1 92.31 49 THR B N 1
ATOM 1314 C CA . THR B 1 49 ? -4.668 -10.914 -5.629 1 92.31 49 THR B CA 1
ATOM 1315 C C . THR B 1 49 ? -4.922 -9.688 -4.754 1 92.31 49 THR B C 1
ATOM 1317 O O . THR B 1 49 ? -4.371 -9.586 -3.656 1 92.31 49 THR B O 1
ATOM 1320 N N . ASP B 1 50 ? -5.715 -8.82 -5.246 1 91.94 50 ASP B N 1
ATOM 1321 C CA . ASP B 1 50 ? -6.035 -7.652 -4.43 1 91.94 50 ASP B CA 1
ATOM 1322 C C . ASP B 1 50 ? -7.219 -7.934 -3.51 1 91.94 50 ASP B C 1
ATOM 1324 O O . ASP B 1 50 ? -7.734 -9.055 -3.477 1 91.94 50 ASP B O 1
ATOM 1328 N N . GLN B 1 51 ? -7.562 -6.973 -2.732 1 90.62 51 GLN B N 1
ATOM 1329 C CA . GLN B 1 51 ? -8.562 -7.184 -1.691 1 90.62 51 GLN B CA 1
ATOM 1330 C C . GLN B 1 51 ? -9.953 -7.352 -2.295 1 90.62 51 GLN B C 1
ATOM 1332 O O . GLN B 1 51 ? -10.883 -7.805 -1.617 1 90.62 51 GLN B O 1
ATOM 1337 N N . GLN B 1 52 ? -10.102 -7.004 -3.551 1 90.62 52 GLN B N 1
ATOM 1338 C CA . GLN B 1 52 ? -11.375 -7.184 -4.227 1 90.62 52 GLN B CA 1
ATOM 1339 C C . GLN B 1 52 ? -11.445 -8.539 -4.922 1 90.62 52 GLN B C 1
ATOM 1341 O O . GLN B 1 52 ? -12.469 -8.883 -5.523 1 90.62 52 GLN B O 1
ATOM 1346 N N . GLY B 1 53 ? -10.336 -9.281 -4.941 1 90.69 53 GLY B N 1
ATOM 1347 C CA . GLY B 1 53 ? -10.297 -10.609 -5.539 1 90.69 53 GLY B CA 1
ATOM 1348 C C . GLY B 1 53 ? -9.773 -10.602 -6.965 1 90.69 53 GLY B C 1
ATOM 1349 O O . GLY B 1 53 ? -9.711 -11.648 -7.609 1 90.69 53 GLY B O 1
ATOM 1350 N N . ASN B 1 54 ? -9.523 -9.359 -7.445 1 91.88 54 ASN B N 1
ATOM 1351 C CA . ASN B 1 54 ? -8.906 -9.297 -8.766 1 91.88 54 ASN B CA 1
ATOM 1352 C C . ASN B 1 54 ? -7.473 -9.82 -8.75 1 91.88 54 ASN B C 1
ATOM 1354 O O . ASN B 1 54 ? -6.742 -9.602 -7.777 1 91.88 54 ASN B O 1
ATOM 1358 N N . GLN B 1 55 ? -7.16 -10.469 -9.859 1 92.88 55 GLN B N 1
ATOM 1359 C CA . GLN B 1 55 ? -5.855 -11.125 -9.867 1 92.88 55 GLN B CA 1
ATOM 1360 C C . GLN B 1 55 ? -5.02 -10.664 -11.055 1 92.88 55 GLN B C 1
ATOM 1362 O O . GLN B 1 55 ? -5.562 -10.195 -12.062 1 92.88 55 GLN B O 1
ATOM 1367 N N . PHE B 1 56 ? -3.691 -10.742 -10.867 1 92.75 56 PHE B N 1
ATOM 1368 C CA . PHE B 1 56 ? -2.744 -10.516 -11.953 1 92.75 56 PHE B CA 1
ATOM 1369 C C . PHE B 1 56 ? -1.456 -11.297 -11.719 1 92.75 56 PHE B C 1
ATOM 1371 O O . PHE B 1 56 ? -1.192 -11.742 -10.602 1 92.75 56 PHE B O 1
ATOM 1378 N N . VAL B 1 57 ? -0.806 -11.531 -12.805 1 93.25 57 VAL B N 1
ATOM 1379 C CA . VAL B 1 57 ? 0.467 -12.242 -12.703 1 93.25 57 VAL B CA 1
ATOM 1380 C C . VAL B 1 57 ? 1.581 -11.25 -12.359 1 93.25 57 VAL B C 1
ATOM 1382 O O . VAL B 1 57 ? 1.647 -10.164 -12.938 1 93.25 57 VAL B O 1
ATOM 1385 N N . GLU B 1 58 ? 2.316 -11.602 -11.398 1 90.06 58 GLU B N 1
ATOM 1386 C CA . GLU B 1 58 ? 3.479 -10.812 -11.008 1 90.06 58 GLU B CA 1
ATOM 1387 C C . GLU B 1 58 ? 4.777 -11.531 -11.359 1 90.06 58 GLU B C 1
ATOM 1389 O O . GLU B 1 58 ? 4.867 -12.75 -11.242 1 90.06 58 GLU B O 1
ATOM 1394 N N . LEU B 1 59 ? 5.738 -10.719 -11.773 1 90.25 59 LEU B N 1
ATOM 1395 C CA . LEU B 1 59 ? 7.031 -11.289 -12.125 1 90.25 59 LEU B CA 1
ATOM 1396 C C . LEU B 1 59 ? 7.945 -11.367 -10.906 1 90.25 59 LEU B C 1
ATOM 1398 O O . LEU B 1 59 ? 7.91 -10.477 -10.047 1 90.25 59 LEU B O 1
ATOM 1402 N 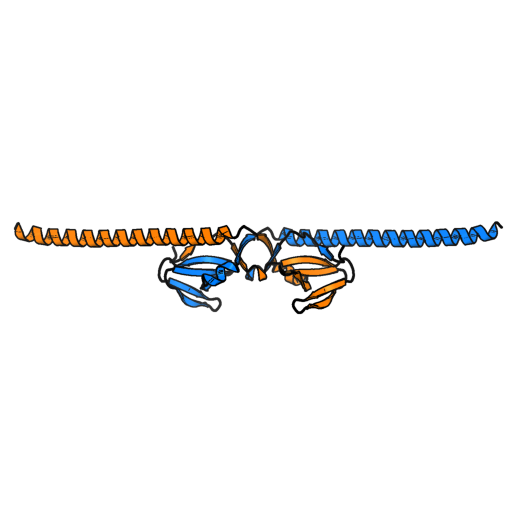N . GLU B 1 60 ? 8.695 -12.367 -10.852 1 83.75 60 GLU B N 1
ATOM 1403 C CA . GLU B 1 60 ? 9.617 -12.578 -9.75 1 83.75 60 GLU B CA 1
ATOM 1404 C C . GLU B 1 60 ? 10.539 -11.375 -9.555 1 83.75 60 GLU B C 1
ATOM 1406 O O . GLU B 1 60 ? 10.82 -10.977 -8.422 1 83.75 60 GLU B O 1
ATOM 1411 N N . LYS B 1 61 ? 11 -10.734 -10.609 1 85.56 61 LYS B N 1
ATOM 1412 C CA . LYS B 1 61 ? 11.953 -9.633 -10.547 1 85.56 61 LYS B CA 1
ATOM 1413 C C . LYS B 1 61 ? 11.344 -8.414 -9.859 1 85.56 61 LYS B C 1
ATOM 1415 O O . LYS B 1 61 ? 12.062 -7.543 -9.367 1 85.56 61 LYS B O 1
ATOM 1420 N N . ASN B 1 62 ? 9.977 -8.305 -9.781 1 88.94 62 ASN B N 1
ATOM 1421 C CA . ASN B 1 62 ? 9.289 -7.164 -9.188 1 88.94 62 ASN B CA 1
ATOM 1422 C C . ASN B 1 62 ? 9.016 -7.383 -7.703 1 88.94 62 ASN B C 1
ATOM 1424 O O . ASN B 1 62 ? 8.594 -6.465 -7.004 1 88.94 62 ASN B O 1
ATOM 1428 N N . LEU B 1 63 ? 9.258 -8.555 -7.203 1 88.06 63 LEU B N 1
ATOM 1429 C CA . LEU B 1 63 ? 8.852 -8.914 -5.844 1 88.06 63 LEU B CA 1
ATOM 1430 C C . LEU B 1 63 ? 9.641 -8.117 -4.816 1 88.06 63 LEU B C 1
ATOM 1432 O O . LEU B 1 63 ? 9.156 -7.867 -3.709 1 88.06 63 LEU B O 1
ATOM 1436 N N . ASP B 1 64 ? 10.836 -7.648 -5.23 1 87.31 64 ASP B N 1
ATOM 1437 C CA . ASP B 1 64 ? 11.656 -6.855 -4.32 1 87.31 64 ASP B CA 1
ATOM 1438 C C . ASP B 1 64 ? 11 -5.508 -4.02 1 87.31 64 ASP B C 1
ATOM 1440 O O . ASP B 1 64 ? 11.383 -4.824 -3.07 1 87.31 64 ASP B O 1
ATOM 1444 N N . ASP B 1 65 ? 10.047 -5.148 -4.828 1 92.44 65 ASP B N 1
ATOM 1445 C CA . ASP B 1 65 ? 9.352 -3.881 -4.625 1 92.44 65 ASP B CA 1
ATOM 1446 C C . ASP B 1 65 ? 8.32 -3.994 -3.508 1 92.44 65 ASP B C 1
ATOM 1448 O O . ASP B 1 65 ? 7.805 -2.984 -3.027 1 92.44 65 ASP B O 1
ATOM 1452 N N . TYR B 1 66 ? 8.078 -5.207 -3.086 1 92.88 66 TYR B N 1
ATOM 1453 C CA . TYR B 1 66 ? 7.004 -5.422 -2.123 1 92.88 66 TYR B CA 1
ATOM 1454 C C . TYR B 1 66 ? 7.562 -5.68 -0.729 1 92.88 66 TYR B C 1
ATOM 1456 O O . TYR B 1 66 ? 8.672 -6.195 -0.584 1 92.88 66 TYR B O 1
ATOM 1464 N N . VAL B 1 67 ? 6.75 -5.363 0.264 1 91.44 67 VAL B N 1
ATOM 1465 C CA . VAL B 1 67 ? 7.047 -5.664 1.66 1 91.44 67 VAL B CA 1
ATOM 1466 C C . VAL B 1 67 ? 5.828 -6.297 2.324 1 91.44 67 VAL B C 1
ATOM 1468 O O . VAL B 1 67 ? 4.691 -5.883 2.076 1 91.44 67 VAL B O 1
ATOM 1471 N N . PRO B 1 68 ? 6.094 -7.363 3.041 1 92.06 68 PRO B N 1
ATOM 1472 C CA . PRO B 1 68 ? 4.977 -7.898 3.826 1 92.06 68 PRO B CA 1
ATOM 1473 C C . PRO B 1 68 ? 4.48 -6.922 4.887 1 92.06 68 PRO B C 1
ATOM 1475 O O . PRO B 1 68 ? 5.285 -6.246 5.535 1 92.06 68 PRO B O 1
ATOM 1478 N N . VAL B 1 69 ? 3.172 -6.902 5.008 1 93 69 VAL B N 1
ATOM 1479 C CA . VAL B 1 69 ? 2.615 -5.977 5.988 1 93 69 VAL B CA 1
ATOM 1480 C C . VAL B 1 69 ? 1.514 -6.672 6.789 1 93 69 VAL B C 1
ATOM 1482 O O . VAL B 1 69 ? 0.984 -7.703 6.363 1 93 69 VAL B O 1
ATOM 1485 N N . VAL B 1 70 ? 1.281 -6.109 7.957 1 92.06 70 VAL B N 1
ATOM 1486 C CA . VAL B 1 70 ? 0.139 -6.488 8.781 1 92.06 70 VAL B CA 1
ATOM 1487 C C . VAL B 1 70 ? -0.815 -5.305 8.922 1 92.06 70 VAL B C 1
ATOM 1489 O O . VAL B 1 70 ? -0.393 -4.195 9.25 1 92.06 70 VAL B O 1
ATOM 1492 N N . GLU B 1 71 ? -2.016 -5.578 8.602 1 90.62 71 GLU B N 1
ATOM 1493 C CA . GLU B 1 71 ? -3.033 -4.539 8.719 1 90.62 71 GLU B CA 1
ATOM 1494 C C . GLU B 1 71 ? -3.465 -4.352 10.172 1 90.62 71 GLU B C 1
ATOM 1496 O O . GLU B 1 71 ? -3.627 -5.328 10.906 1 90.62 71 GLU B O 1
ATOM 1501 N N . LYS B 1 72 ? -3.584 -3.105 10.57 1 87.25 72 LYS B N 1
ATOM 1502 C CA . LYS B 1 72 ? -4.137 -2.762 11.875 1 87.25 72 LYS B CA 1
ATOM 1503 C C . LYS B 1 72 ? -5.555 -2.213 11.75 1 87.25 72 LYS B C 1
ATOM 1505 O O . LYS B 1 72 ? -6.004 -1.894 10.641 1 87.25 72 LYS B O 1
ATOM 1510 N N . LYS B 1 73 ? -6.191 -2.156 12.914 1 82.94 73 LYS B N 1
ATOM 1511 C CA . LYS B 1 73 ? -7.551 -1.628 12.914 1 82.94 73 LYS B CA 1
ATOM 1512 C C . LYS B 1 73 ? -7.566 -0.149 12.539 1 82.94 73 LYS B C 1
ATOM 1514 O O . LYS B 1 73 ? -6.684 0.609 12.945 1 82.94 73 LYS B O 1
ATOM 1519 N N . LYS B 1 74 ? -8.57 0.265 11.758 1 74.75 74 LYS B N 1
ATOM 1520 C CA . LYS B 1 74 ? -8.758 1.619 11.25 1 74.75 74 LYS B CA 1
ATOM 1521 C C . LYS B 1 74 ? -8.836 2.633 12.383 1 74.75 74 LYS B C 1
ATOM 1523 O O . LYS B 1 74 ? -8.414 3.781 12.227 1 74.75 74 LYS B O 1
ATOM 1528 N N . SER B 1 75 ? -9.445 2.303 13.438 1 69.25 75 SER B N 1
ATOM 1529 C CA . SER B 1 75 ? -9.594 3.215 14.57 1 69.25 75 SER B CA 1
ATOM 1530 C C . SER B 1 75 ? -8.258 3.869 14.93 1 69.25 75 SER B C 1
ATOM 1532 O O . SER B 1 75 ? -8.227 5.012 15.383 1 69.25 75 SER B O 1
ATOM 1534 N N . PHE B 1 76 ? -7.305 3.291 14.398 1 69.62 76 PHE B N 1
ATOM 1535 C CA . PHE B 1 76 ? -5.984 3.793 14.75 1 69.62 76 PHE B CA 1
ATOM 1536 C C . PHE B 1 76 ? -5.672 5.082 14 1 69.62 76 PHE B C 1
ATOM 1538 O O . PHE B 1 76 ? -5.09 6.012 14.562 1 69.62 76 PHE B O 1
ATOM 1545 N N . LEU B 1 77 ? -6.211 5.168 12.766 1 74.75 77 LEU B N 1
ATOM 1546 C CA . LEU B 1 77 ? -5.93 6.348 11.953 1 74.75 77 LEU B CA 1
ATOM 1547 C C . LEU B 1 77 ? -6.652 7.57 12.5 1 74.75 77 LEU B C 1
ATOM 1549 O O . LEU B 1 77 ? -6.055 8.633 12.656 1 74.75 77 LEU B O 1
ATOM 1553 N N . TYR B 1 78 ? -7.805 7.348 12.805 1 71.19 78 TYR B N 1
ATOM 1554 C CA . TYR B 1 78 ? -8.602 8.461 13.305 1 71.19 78 TYR B CA 1
ATOM 1555 C C . TYR B 1 78 ? -8.125 8.898 14.68 1 71.19 78 TYR B C 1
ATOM 1557 O O . TYR B 1 78 ? -8.078 10.102 14.969 1 71.19 78 TYR B O 1
ATOM 1565 N N . GLU B 1 79 ? -7.879 7.934 15.461 1 68.69 79 GLU B N 1
ATOM 1566 C CA . GLU B 1 79 ? -7.355 8.25 16.781 1 68.69 79 GLU B CA 1
ATOM 1567 C C . GLU B 1 79 ? -6.047 9.031 16.688 1 68.69 79 GLU B C 1
ATOM 1569 O O . GLU B 1 79 ? -5.832 9.992 17.438 1 68.69 79 GLU B O 1
ATOM 1574 N N . SER B 1 80 ? -5.297 8.617 15.75 1 68.62 80 SER B N 1
ATOM 1575 C CA . SER B 1 80 ? -4.02 9.289 15.555 1 68.62 80 SER B CA 1
ATOM 1576 C C . SER B 1 80 ? -4.215 10.719 15.062 1 68.62 80 SER B C 1
ATOM 1578 O O . SER B 1 80 ? -3.529 11.641 15.516 1 68.62 80 SER B O 1
ATOM 1580 N N . MET B 1 81 ? -5.152 10.852 14.188 1 75.06 81 MET B N 1
ATOM 1581 C CA . MET B 1 81 ? -5.441 12.18 13.656 1 75.06 81 MET B CA 1
ATOM 1582 C C . MET B 1 81 ? -6.07 13.07 14.727 1 75.06 81 MET B C 1
ATOM 1584 O O . MET B 1 81 ? -5.719 14.242 14.844 1 75.06 81 MET B O 1
ATOM 1588 N N . ALA B 1 82 ? -6.973 12.492 15.516 1 68.38 82 ALA B N 1
ATOM 1589 C CA . ALA B 1 82 ? -7.613 13.203 16.625 1 68.38 82 ALA B CA 1
ATOM 1590 C C . ALA B 1 82 ? -6.578 13.695 17.625 1 68.38 82 ALA B C 1
ATOM 1592 O O . ALA B 1 82 ? -6.652 14.836 18.094 1 68.38 82 ALA B O 1
ATOM 1593 N N . GLN B 1 83 ? -5.719 12.859 17.969 1 68.25 83 GLN B N 1
ATOM 1594 C CA . GLN B 1 83 ? -4.648 13.242 18.875 1 68.25 83 GLN B CA 1
ATOM 1595 C C . GLN B 1 83 ? -3.824 14.398 18.312 1 68.25 83 GLN B C 1
ATOM 1597 O O . GLN B 1 83 ? -3.426 15.305 19.062 1 68.25 83 GLN B O 1
ATOM 1602 N N . GLY B 1 84 ? -3.66 14.273 17 1 66.31 84 GLY B N 1
ATOM 1603 C CA . GLY B 1 84 ? -2.971 15.383 16.359 1 66.31 84 GLY B CA 1
ATOM 1604 C C . GLY B 1 84 ? -3.725 16.688 16.453 1 66.31 84 GLY B C 1
ATOM 1605 O O . GLY B 1 84 ? -3.137 17.734 16.766 1 66.31 84 GLY B O 1
ATOM 1606 N N . TYR B 1 85 ? -4.969 16.625 16.219 1 67.62 85 TYR B N 1
ATOM 1607 C CA . TYR B 1 85 ? -5.812 17.812 16.312 1 67.62 85 TYR B CA 1
ATOM 1608 C C . TYR B 1 85 ? -5.832 18.359 17.734 1 67.62 85 TYR B C 1
ATOM 1610 O O . TYR B 1 85 ? -5.77 19.578 17.953 1 67.62 85 TYR B O 1
ATOM 1618 N N . MET B 1 86 ? -6.004 17.406 18.688 1 62.75 86 MET B N 1
ATOM 1619 C CA . MET B 1 86 ? -6.012 17.812 20.078 1 62.75 86 MET B CA 1
ATOM 1620 C C . MET B 1 86 ? -4.699 18.5 20.469 1 62.75 86 MET B C 1
ATOM 1622 O O . MET B 1 86 ? -4.699 19.5 21.172 1 62.75 86 MET B O 1
ATOM 1626 N N . GLU B 1 87 ? -3.693 17.938 20 1 63.91 87 GLU B N 1
ATOM 1627 C CA . GLU B 1 87 ? -2.383 18.516 20.297 1 63.91 87 GLU B CA 1
ATOM 1628 C C . GLU B 1 87 ? -2.215 19.875 19.625 1 63.91 87 GLU B C 1
ATOM 1630 O O . GLU B 1 87 ? -1.604 20.781 20.203 1 63.91 87 GLU B O 1
ATOM 1635 N N . MET B 1 88 ? -2.797 19.969 18.469 1 65.12 88 MET B N 1
ATOM 1636 C CA . MET B 1 88 ? -2.771 21.266 17.812 1 65.12 88 MET B CA 1
ATOM 1637 C C . MET B 1 88 ? -3.615 22.281 18.594 1 65.12 88 MET B C 1
ATOM 1639 O O . MET B 1 88 ? -3.234 23.453 18.719 1 65.12 88 MET B O 1
ATOM 1643 N N . GLY B 1 89 ? -4.824 21.766 18.984 1 63.56 89 GLY B N 1
ATOM 1644 C CA . GLY B 1 89 ? -5.625 22.609 19.844 1 63.56 89 GLY B CA 1
ATOM 1645 C C . GLY B 1 89 ? -4.875 23.094 21.078 1 63.56 89 GLY B C 1
ATOM 1646 O O . GLY B 1 89 ? -4.977 24.266 21.453 1 63.56 89 GLY B O 1
ATOM 1647 N N . ASP B 1 90 ? -4.168 22.156 21.641 1 60.38 90 ASP B N 1
ATOM 1648 C CA . ASP B 1 90 ? -3.402 22.516 22.844 1 60.38 90 ASP B CA 1
ATOM 1649 C C . ASP B 1 90 ? -2.305 23.516 22.5 1 60.38 90 ASP B C 1
ATOM 1651 O O . ASP B 1 90 ? -2.047 24.438 23.266 1 60.38 90 ASP B O 1
ATOM 1655 N N . ILE B 1 91 ? -1.674 23.297 21.422 1 58.09 91 ILE B N 1
ATOM 1656 C CA . ILE B 1 91 ? -0.652 24.234 20.984 1 58.09 91 ILE B CA 1
ATOM 1657 C C . ILE B 1 91 ? -1.279 25.609 20.75 1 58.09 91 ILE B C 1
ATOM 1659 O O . ILE B 1 91 ? -0.738 26.625 21.203 1 58.09 91 ILE B O 1
ATOM 1663 N N . ASN B 1 92 ? -2.447 25.531 20.047 1 60.12 92 ASN B N 1
ATOM 1664 C CA . ASN B 1 92 ? -3.143 26.797 19.812 1 60.12 92 ASN B CA 1
ATOM 1665 C C . ASN B 1 92 ? -3.531 27.484 21.125 1 60.12 92 ASN B C 1
ATOM 1667 O O . ASN B 1 92 ? -3.455 28.703 21.234 1 60.12 92 ASN B O 1
ATOM 1671 N N . ARG B 1 93 ? -3.961 26.625 21.953 1 58.91 93 ARG B N 1
ATOM 1672 C CA . ARG B 1 93 ? -4.293 27.156 23.266 1 58.91 93 ARG B CA 1
ATOM 1673 C C . ARG B 1 93 ? -3.057 27.734 23.953 1 58.91 93 ARG B C 1
ATOM 1675 O O . ARG B 1 93 ? -3.121 28.812 24.547 1 58.91 93 ARG B O 1
ATOM 1682 N N . GLU B 1 94 ? -1.984 27.047 23.875 1 55.69 94 GLU B N 1
ATOM 1683 C CA . GLU B 1 94 ? -0.743 27.531 24.469 1 55.69 94 GLU B CA 1
ATOM 1684 C C . GLU B 1 94 ? -0.29 28.828 23.828 1 55.69 94 GLU B C 1
ATOM 1686 O O . GLU B 1 94 ? 0.145 29.766 24.516 1 55.69 94 GLU B O 1
ATOM 1691 N N . ILE B 1 95 ? -0.424 28.906 22.578 1 57.97 95 ILE B N 1
ATOM 1692 C CA . ILE B 1 95 ? -0.05 30.109 21.844 1 57.97 95 ILE B CA 1
ATOM 1693 C C . ILE B 1 95 ? -1.009 31.25 22.203 1 57.97 95 ILE B C 1
ATOM 1695 O O . ILE B 1 95 ? -0.579 32.375 22.453 1 57.97 95 ILE B O 1
ATOM 1699 N N . SER B 1 96 ? -2.242 30.859 22.109 1 61.72 96 SER B N 1
ATOM 1700 C CA . SER B 1 96 ? -3.232 31.844 22.516 1 61.72 96 SER B CA 1
ATOM 1701 C C . SER B 1 96 ? -2.975 32.344 23.938 1 61.72 96 SER B C 1
ATOM 1703 O O . SER B 1 96 ? -3.061 33.531 24.219 1 61.72 96 SER B O 1
ATOM 1705 N N . GLU B 1 97 ? -2.715 31.359 24.828 1 58.25 97 GLU B N 1
ATOM 1706 C CA . GLU B 1 97 ? -2.418 31.703 26.203 1 58.25 97 GLU B CA 1
ATOM 1707 C C . GLU B 1 97 ? -1.146 32.531 26.297 1 58.25 97 GLU B C 1
ATOM 1709 O O . GLU B 1 97 ? -1.084 33.5 27.078 1 58.25 97 GLU B O 1
ATOM 1714 N N . ALA B 1 98 ? -0.166 32.25 25.516 1 56.62 98 ALA B N 1
ATOM 1715 C CA . ALA B 1 98 ? 1.078 33 25.5 1 56.62 98 ALA B CA 1
ATOM 1716 C C . ALA B 1 98 ? 0.843 34.438 24.969 1 56.62 98 ALA B C 1
ATOM 1718 O O . ALA B 1 98 ? 1.41 35.406 25.484 1 56.62 98 ALA B O 1
ATOM 1719 N N . PHE B 1 99 ? 0.011 34.531 23.969 1 58.12 99 PHE B N 1
ATOM 1720 C CA . PHE B 1 99 ? -0.342 35.812 23.438 1 58.12 99 PHE B CA 1
ATOM 1721 C C . PHE B 1 99 ? -1.159 36.625 24.453 1 58.12 99 PHE B C 1
ATOM 1723 O O . PHE B 1 99 ? -0.961 37.844 24.594 1 58.12 99 PHE B O 1
ATOM 1730 N N . ASN B 1 100 ? -2.102 35.906 24.953 1 58.5 100 ASN B N 1
ATOM 1731 C CA . ASN B 1 100 ? -2.873 36.594 26 1 58.5 100 ASN B CA 1
ATOM 1732 C C . ASN B 1 100 ? -1.98 37.031 27.156 1 58.5 100 ASN B C 1
ATOM 1734 O O . ASN B 1 100 ? -2.158 38.125 27.688 1 58.5 100 ASN B O 1
ATOM 1738 N N . HIS B 1 101 ? -1.045 36.219 27.469 1 54.84 101 HIS B N 1
ATOM 1739 C CA . HIS B 1 101 ? -0.103 36.594 28.516 1 54.84 101 HIS B CA 1
ATOM 1740 C C . HIS B 1 101 ? 0.79 37.75 28.078 1 54.84 101 HIS B C 1
ATOM 1742 O O . HIS B 1 101 ? 1.062 38.656 28.859 1 54.84 101 HIS B O 1
ATOM 1748 N N . ALA B 1 102 ? 1.194 37.688 26.875 1 55.28 102 ALA B N 1
ATOM 1749 C CA . ALA B 1 102 ? 2 38.781 26.344 1 55.28 102 ALA B CA 1
ATOM 1750 C C . ALA B 1 102 ? 1.187 40.062 26.25 1 55.28 102 ALA B C 1
ATOM 1752 O O . ALA B 1 102 ? 1.686 41.156 26.562 1 55.28 102 ALA B O 1
ATOM 1753 N N . GLU B 1 103 ? -0.039 39.844 25.734 1 56.94 103 GLU B N 1
ATOM 1754 C CA . GLU B 1 103 ? -0.934 41 25.688 1 56.94 103 GLU B CA 1
ATOM 1755 C C . GLU B 1 103 ? -1.223 41.531 27.094 1 56.94 103 GLU B C 1
ATOM 1757 O O . GLU B 1 103 ? -1.218 42.75 27.312 1 56.94 103 GLU B O 1
ATOM 1762 N N . ASN B 1 104 ? -1.471 40.625 27.969 1 54.78 104 ASN B N 1
ATOM 1763 C CA . ASN B 1 104 ? -1.723 41.031 29.344 1 54.78 104 ASN B CA 1
ATOM 1764 C C . ASN B 1 104 ? -0.473 41.625 29.984 1 54.78 104 ASN B C 1
ATOM 1766 O O . ASN B 1 104 ? -0.562 42.594 30.75 1 54.78 104 ASN B O 1
ATOM 1770 N N . GLU B 1 105 ? 0.624 41.062 29.672 1 54.78 105 GLU B N 1
ATOM 1771 C CA . GLU B 1 105 ? 1.873 41.625 30.172 1 54.78 105 GLU B CA 1
ATOM 1772 C C . GLU B 1 105 ? 2.148 43 29.562 1 54.78 105 GLU B C 1
ATOM 1774 O O . GLU B 1 105 ? 2.623 43.906 30.234 1 54.78 105 GLU B O 1
ATOM 1779 N N . ALA B 1 106 ? 1.888 43.156 28.297 1 56.97 106 ALA B N 1
ATOM 1780 C CA . ALA B 1 106 ? 2.023 44.438 27.625 1 56.97 106 ALA B CA 1
ATOM 1781 C C . ALA B 1 106 ? 1.053 45.469 28.203 1 56.97 106 ALA B C 1
ATOM 1783 O O . ALA B 1 106 ? 1.419 46.625 28.422 1 56.97 106 ALA B O 1
ATOM 1784 N N . GLU B 1 107 ? -0.163 44.969 28.422 1 55.25 107 GLU B N 1
ATOM 1785 C CA . GLU B 1 107 ? -1.146 45.844 29.062 1 55.25 107 GLU B CA 1
ATOM 1786 C C . GLU B 1 107 ? -0.719 46.219 30.469 1 55.25 107 GLU B C 1
ATOM 1788 O O . GLU B 1 107 ? -0.889 47.344 30.891 1 55.25 107 GLU B O 1
ATOM 1793 N N . SER B 1 108 ? -0.166 45.219 31.125 1 52.88 108 SER B N 1
ATOM 1794 C CA . SER B 1 108 ? 0.28 45.469 32.5 1 52.88 108 SER B CA 1
ATOM 1795 C C . SER B 1 108 ? 1.488 46.406 32.531 1 52.88 108 SER B C 1
ATOM 1797 O O . SER B 1 108 ? 1.59 47.281 33.375 1 52.88 108 SER B O 1
ATOM 1799 N N . ALA B 1 109 ? 2.332 46.281 31.578 1 56.12 109 ALA B N 1
ATOM 1800 C CA . ALA B 1 109 ? 3.502 47.156 31.484 1 56.12 109 AL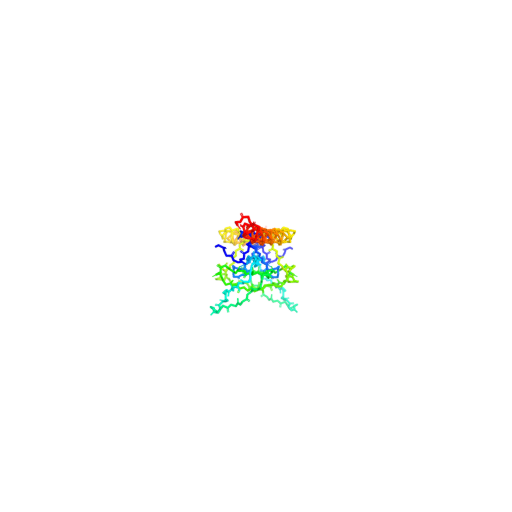A B CA 1
ATOM 1801 C C . ALA B 1 109 ? 3.098 48.562 31.109 1 56.12 109 ALA B C 1
ATOM 1803 O O . ALA B 1 109 ? 3.646 49.531 31.641 1 56.12 109 ALA B O 1
ATOM 1804 N N . THR B 1 110 ? 2.125 48.594 30.188 1 53.47 110 THR B N 1
ATOM 1805 C CA . THR B 1 110 ? 1.61 49.906 29.797 1 53.47 110 THR B CA 1
ATOM 1806 C C . THR B 1 110 ? 0.913 50.594 30.969 1 53.47 110 THR B C 1
ATOM 1808 O O . THR B 1 110 ? 1.067 51.781 31.172 1 53.47 110 THR B O 1
ATOM 1811 N N . LYS B 1 111 ? 0.218 49.875 31.828 1 54.84 111 LYS B N 1
ATOM 1812 C CA . LYS B 1 111 ? -0.464 50.438 33 1 54.84 111 LYS B CA 1
ATOM 1813 C C . LYS B 1 111 ? 0.538 50.906 34.031 1 54.84 111 LYS B C 1
ATOM 1815 O O . LYS B 1 111 ? 0.336 51.969 34.656 1 54.84 111 LYS B O 1
ATOM 1820 N N . ARG B 1 112 ? 1.573 50.281 34.094 1 55.81 112 ARG B N 1
ATOM 1821 C CA . ARG B 1 112 ? 2.605 50.688 35.062 1 55.81 112 ARG B CA 1
ATOM 1822 C C . ARG B 1 112 ? 3.273 51.969 34.625 1 55.81 112 ARG B C 1
ATOM 1824 O O . ARG B 1 112 ? 3.623 52.812 35.438 1 55.81 112 ARG B O 1
ATOM 1831 N N . LEU B 1 113 ? 3.414 52.031 33.344 1 52.59 113 LEU B N 1
ATOM 1832 C CA . LEU B 1 113 ? 4.008 53.25 32.812 1 52.59 113 LEU B CA 1
ATOM 1833 C C . LEU B 1 113 ? 3.072 54.438 33 1 52.59 113 LEU B C 1
ATOM 1835 O O . LEU B 1 113 ? 3.523 55.531 33.281 1 52.59 113 LEU B O 1
ATOM 1839 N N . ILE B 1 114 ? 1.814 54.156 32.875 1 48.44 114 ILE B N 1
ATOM 1840 C CA . ILE B 1 114 ? 0.828 55.219 33 1 48.44 114 ILE B CA 1
ATOM 1841 C C . ILE B 1 114 ? 0.679 55.594 34.469 1 48.44 114 ILE B C 1
ATOM 1843 O O . ILE B 1 114 ? 0.6 56.781 34.812 1 48.44 114 ILE B O 1
ATOM 1847 N N . THR B 1 115 ? 0.593 54.562 35.281 1 51.25 115 THR B N 1
ATOM 1848 C CA . THR B 1 115 ? 0.423 54.844 36.719 1 51.25 115 THR B CA 1
ATOM 184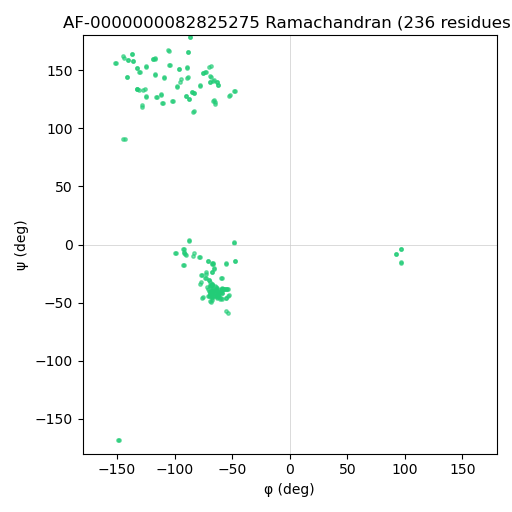9 C C . THR B 1 115 ? 1.729 55.344 37.312 1 51.25 115 THR B C 1
ATOM 1851 O O . THR B 1 115 ? 1.72 56.062 38.344 1 51.25 115 THR B O 1
ATOM 1854 N N . GLY B 1 116 ? 2.734 54.906 36.719 1 52.47 116 GLY B N 1
ATOM 1855 C CA . GLY B 1 116 ? 4 55.406 37.25 1 52.47 116 GLY B CA 1
ATOM 1856 C C . GLY B 1 116 ? 4.242 56.875 36.875 1 52.47 116 GLY B C 1
ATOM 1857 O O . GLY B 1 116 ? 5.066 57.531 37.5 1 52.47 116 GLY B O 1
ATOM 1858 N N . ALA B 1 117 ? 3.705 57.375 35.844 1 52.19 117 ALA B N 1
ATOM 1859 C CA . ALA B 1 117 ? 3.865 58.781 35.469 1 52.19 117 ALA B CA 1
ATOM 1860 C C . ALA B 1 117 ? 3.119 59.688 36.438 1 52.19 117 ALA B C 1
ATOM 1862 O O . ALA B 1 117 ? 3.461 60.844 36.562 1 52.19 117 ALA B O 1
ATOM 1863 N N . TYR B 1 118 ? 2.039 59.219 37 1 44.88 118 TYR B N 1
ATOM 1864 C CA . TYR B 1 118 ? 1.312 60.125 37.875 1 44.88 118 TYR B CA 1
ATOM 1865 C C . TYR B 1 118 ? 2.01 60.25 39.219 1 44.88 118 TYR B C 1
ATOM 1867 O O . TYR B 1 118 ? 1.673 61.125 40.031 1 44.88 118 TYR B O 1
ATOM 1875 N N . ASN B 1 119 ? 2.746 59.219 39.562 1 39.38 119 ASN B N 1
ATOM 1876 C CA . ASN B 1 119 ? 3.287 59.375 40.906 1 39.38 119 ASN B CA 1
ATOM 1877 C C . ASN B 1 119 ? 4.562 60.219 40.906 1 39.38 119 ASN B C 1
ATOM 1879 O O . ASN B 1 119 ? 5.16 60.438 41.969 1 39.38 119 ASN B O 1
ATOM 1883 N N . ASP B 1 120 ? 5.035 60.531 39.688 1 32.91 120 ASP B N 1
ATOM 1884 C CA . ASP B 1 120 ? 6.074 61.531 39.906 1 32.91 120 ASP B CA 1
ATOM 1885 C C . ASP B 1 120 ? 5.48 62.938 39.906 1 32.91 120 ASP B C 1
ATOM 1887 O O . ASP B 1 120 ? 4.574 63.25 39.125 1 32.91 120 ASP B O 1
#

Nearest PDB structures (foldseek):
  2d93-assembly1_A  TM=4.337E-01  e=8.748E-01  Homo sapiens
  4fdw-assembly1_A  TM=4.581E-01  e=3.037E+00  Bacteroides ovatus ATCC 8483
  8hqz-assembly1_H  TM=2.658E-01  e=1.846E+00  Escherichia phage DT57C
  4fd0-assembly1_A  TM=3.067E-01  e=4.412E+00  Bacteroides caccae ATCC 43185
  1la2-assembly1_C  TM=2.219E-01  e=4.997E+00  Saccharomyces cerevisiae

pLDDT: mean 75.17, std 16.79, range [32.88, 96.5]